Protein AF-0000000075757488 (afdb_homodimer)

Nearest PDB structures (foldseek):
  2af7-assembly1_F  TM=8.879E-01  e=1.570E-06  Methanothermobacter thermautotrophicus
  2af7-assembly1_A  TM=8.803E-01  e=1.442E-05  Methanothermobacter thermautotrophicus
  2qeu-assembly1_B  TM=6.363E-01  e=2.308E-03  Paraburkholderia xenovorans LB400
  4g9q-assembly1_A  TM=8.078E-01  e=1.921E-02  Sinorhizobium meliloti 1021
  1vke-assembly1_A  TM=6.563E-01  e=3.470E-02  Thermotoga maritima MSB8

Radius of gyration: 21.24 Å; Cα contacts (8 Å, |Δi|>4): 355; chains: 2; bounding box: 50×63×47 Å

InterPro domains:
  IPR003779 Alkyl hydroperoxide reductase AhpD/CMD-like [PF02627] (46-126)
  IPR029032 AhpD-like [G3DSA:1.20.1290.10] (13-134)
  IPR029032 AhpD-like [SSF69118] (7-132)
  IPR052512 4-carboxymuconolactone decarboxylase/NDH-1 regulator [PTHR33570] (12-134)

Foldseek 3Di:
DDPVVVVVVVLVVLLVQLLVQCCLQQNDVVSCCVQVVDDPVCNVVVSVCSNPVRSPPQPDPDDAQLRVLLVVLLVCLLVLVLVVNLRSLSSNVSSPDAPVSSLVSLVVSCVVNHDVSSVSSVVSSVVSVVVCVVVVVDDHDDD/DPPVVVVVVVLVVLLVQLLVQCCLQQNDVVSCCVQVPDDPVCVVVVSVCSNPPRSPDQPDPDDAQLRVLLVVLLVCLLVLVLVVNLRSLSSNVSSPDAPVSSLVSLVVSCVVNHDVSSVSSVVSSVVSVVVCVVVVVDDHDDD

Solvent-accessible surface area (backbone atoms only — not comparable to full-atom values): 14822 Å² total; per-residue (Å²): 121,55,76,63,47,55,51,50,50,52,50,48,49,31,34,54,52,2,47,55,46,42,27,63,37,58,32,58,68,54,49,49,51,57,62,68,67,44,42,86,83,50,36,61,56,52,48,49,47,31,25,51,43,32,34,40,57,72,63,43,80,67,56,55,65,45,55,51,31,47,22,47,52,24,24,31,51,52,65,66,39,61,73,58,39,33,50,48,44,54,19,23,46,63,47,63,46,46,72,56,39,52,52,42,48,37,54,54,41,18,72,77,55,32,63,72,48,24,52,50,48,46,51,43,43,50,51,41,52,50,51,31,38,75,70,66,77,42,78,80,78,84,127,123,55,76,64,48,53,51,50,49,51,52,49,51,32,33,53,51,2,47,54,46,42,27,65,35,58,32,57,69,54,49,49,52,57,61,68,66,44,42,86,83,49,37,62,55,53,49,49,48,32,25,50,43,30,34,40,57,71,64,42,79,66,55,56,64,47,56,50,30,48,23,48,53,23,25,30,52,52,65,66,37,60,72,59,40,34,50,48,44,54,19,23,47,64,47,63,47,48,71,58,39,53,52,42,48,38,54,54,40,18,71,77,57,32,62,72,49,24,53,51,47,46,51,42,44,49,52,41,54,52,50,31,38,76,71,67,76,41,79,80,79,85,127

Organism: Penicillium rubens (strain ATCC 28089 / DSM 1075 / NRRL 1951 / Wisconsin 54-1255) (NCBI:txid500485)

Sequence (286 aa):
MSDNSKFEEMHKQLFDEGVKVRRAVLGDEYVNNALQNATPFTMPGQQLITEWAWGTVWQRPGLDRKQRSLLNIGIIIAQKAWLELALHTRGAINNGLTEIEIREAVLQATVYCGTPAGVEAMMVTEKTINEMVEKGEYKRPEVMSDNSKFEEMHKQLFDEGVKVRRAVLGDEYVNNALQNATPFTMPGQQLITEWAWGTVWQRPGLDRKQRSLLNIGIIIAQKAWLELALHTRGAINNGLTEIEIREAVLQATVYCGTPAGVEAMMVTEKTINEMVEKGEYKRPEV

pLDDT: mean 95.03, std 7.53, range [47.28, 98.81]

Secondary structure (DSSP, 8-state):
--HHHHHHHHHHHHHHHHHHHHHHHH-HHHHHHHHHS--TTTHHHHHHHIIIIITTGGG-TTS-HHHHHHHHHHHHHHHT-HHHHHHHHHHHHHTT--HHHHHHHHHHHHHHH-HHHHHHHHHHHHHHHHHHHHTTS------/--HHHHHHHHHHHHHHHHHHHHHHHH-HHHHHHHHHS--TTTHHHHHHHIIIIITTGGG-TTS-HHHHHHHHHHHHHHHT-HHHHHHHHHHHHHTT--HHHHHHHHHHHHHHH-HHHHHHHHHHHHHHHHHHHHTTS------

Structure (mmCIF, N/CA/C/O backbone):
data_AF-0000000075757488-model_v1
#
loop_
_entity.id
_entity.type
_entity.pdbx_description
1 polymer 'Pc12g01700 protein'
#
loop_
_atom_site.group_PDB
_atom_site.id
_atom_site.type_symbol
_atom_site.label_atom_id
_atom_site.label_alt_id
_atom_site.label_comp_id
_atom_site.label_asym_id
_atom_site.label_entity_id
_atom_site.label_seq_id
_atom_site.pdbx_PDB_ins_code
_atom_site.Cartn_x
_atom_site.Cartn_y
_atom_site.Cartn_z
_atom_site.occupancy
_atom_site.B_iso_or_equiv
_atom_site.auth_seq_id
_atom_site.auth_comp_id
_atom_site.auth_asym_id
_atom_site.auth_atom_id
_atom_site.pdbx_PDB_model_num
ATOM 1 N N . MET A 1 1 ? 26.25 -30.75 -18.484 1 47.28 1 MET A N 1
ATOM 2 C CA . MET A 1 1 ? 24.891 -30.328 -18.781 1 47.28 1 MET A CA 1
ATOM 3 C C . MET A 1 1 ? 24.859 -28.969 -19.453 1 47.28 1 MET A C 1
ATOM 5 O O . MET A 1 1 ? 25.516 -28.031 -18.984 1 47.28 1 MET A O 1
ATOM 9 N N . SER A 1 2 ? 24.453 -28.859 -20.562 1 55.25 2 SER A N 1
ATOM 10 C CA . SER A 1 2 ? 24.703 -27.641 -21.312 1 55.25 2 SER A CA 1
ATOM 11 C C . SER A 1 2 ? 24.234 -26.406 -20.531 1 55.25 2 SER A C 1
ATOM 13 O O . SER A 1 2 ? 23.391 -26.531 -19.641 1 55.25 2 SER A O 1
ATOM 15 N N . ASP A 1 3 ? 25.016 -25.359 -20.703 1 62.25 3 ASP A N 1
ATOM 16 C CA . ASP A 1 3 ? 24.75 -24.062 -20.078 1 62.25 3 ASP A CA 1
ATOM 17 C C . ASP A 1 3 ? 23.25 -23.734 -20.156 1 62.25 3 ASP A C 1
ATOM 19 O O . ASP A 1 3 ? 22.688 -23.219 -19.203 1 62.25 3 ASP A O 1
ATOM 23 N N . ASN A 1 4 ? 22.562 -24.297 -21.203 1 74.69 4 ASN A N 1
ATOM 24 C CA . ASN A 1 4 ? 21.141 -24.078 -21.391 1 74.69 4 ASN A CA 1
ATOM 25 C C . ASN A 1 4 ? 20.312 -24.953 -20.469 1 74.69 4 ASN A C 1
ATOM 27 O O . ASN A 1 4 ? 19.25 -24.531 -20 1 74.69 4 ASN A O 1
ATOM 31 N N . SER A 1 5 ? 20.969 -26.078 -20.188 1 79.5 5 SER A N 1
ATOM 32 C CA . SER A 1 5 ? 20.234 -27 -19.312 1 79.5 5 SER A CA 1
ATOM 33 C C . SER A 1 5 ? 20.172 -26.484 -17.891 1 79.5 5 SER A C 1
ATOM 35 O O . SER A 1 5 ? 19.156 -26.625 -17.203 1 79.5 5 SER A O 1
ATOM 37 N N . LYS A 1 6 ? 21.25 -26.156 -17.516 1 84.75 6 LYS A N 1
ATOM 38 C CA . LYS A 1 6 ? 21.312 -25.594 -16.172 1 84.75 6 LYS A CA 1
ATOM 39 C C . LYS A 1 6 ? 20.375 -24.391 -16.047 1 84.75 6 LYS A C 1
ATOM 41 O O . LYS A 1 6 ? 19.688 -24.234 -15.031 1 84.75 6 LYS A O 1
ATOM 46 N N . PHE A 1 7 ? 20.422 -23.594 -17.016 1 83.88 7 PHE A N 1
ATOM 47 C CA . PHE A 1 7 ? 19.562 -22.406 -17.062 1 83.88 7 PHE A CA 1
ATOM 48 C C . PHE A 1 7 ? 18.094 -22.812 -17 1 83.88 7 PHE A C 1
ATOM 50 O O . PHE A 1 7 ? 17.312 -22.203 -16.266 1 83.88 7 PHE A O 1
ATOM 57 N N . GLU A 1 8 ? 17.766 -23.797 -17.719 1 86.94 8 GLU A N 1
ATOM 58 C CA . GLU A 1 8 ? 16.391 -24.281 -17.734 1 86.94 8 GLU A CA 1
ATOM 59 C C . GLU A 1 8 ? 15.984 -24.828 -16.375 1 86.94 8 GLU A C 1
ATOM 61 O O . GLU A 1 8 ? 14.852 -24.641 -15.938 1 86.94 8 GLU A O 1
ATOM 66 N N . GLU A 1 9 ? 16.812 -25.484 -15.789 1 88.44 9 GLU A N 1
ATOM 67 C CA . GLU A 1 9 ? 16.547 -26.062 -14.469 1 88.44 9 GLU A CA 1
ATOM 68 C C . GLU A 1 9 ? 16.328 -24.969 -13.43 1 88.44 9 GLU A C 1
ATOM 70 O O . GLU A 1 9 ? 15.492 -25.109 -12.531 1 88.44 9 GLU A O 1
ATOM 75 N N . MET A 1 10 ? 17.141 -24 -13.5 1 88.75 10 MET A N 1
ATOM 76 C CA . MET A 1 10 ? 17.016 -22.891 -12.562 1 88.75 10 MET A CA 1
ATOM 77 C C . MET A 1 10 ? 15.648 -22.219 -12.719 1 88.75 10 MET A C 1
ATOM 79 O O . MET A 1 10 ? 15 -21.875 -11.727 1 88.75 10 MET A O 1
ATOM 83 N N . HIS A 1 11 ? 15.32 -22.031 -13.93 1 90.56 11 HIS A N 1
ATOM 84 C CA . HIS A 1 11 ? 14.008 -21.438 -14.188 1 90.56 11 HIS A CA 1
ATOM 85 C C . HIS A 1 11 ? 12.891 -22.328 -13.68 1 90.56 11 HIS A C 1
ATOM 87 O O . HIS A 1 11 ? 11.883 -21.844 -13.148 1 90.56 11 HIS A O 1
ATOM 93 N N . LYS A 1 12 ? 13.047 -23.531 -13.883 1 92.19 12 LYS A N 1
ATOM 94 C CA . LYS A 1 12 ? 12.055 -24.484 -13.414 1 92.19 12 LYS A CA 1
ATOM 95 C C . LYS A 1 12 ? 11.93 -24.453 -11.891 1 92.19 12 LYS A C 1
ATOM 97 O O . LYS A 1 12 ? 10.82 -24.516 -11.352 1 92.19 12 LYS A O 1
ATOM 102 N N . GLN A 1 13 ? 13 -24.406 -11.234 1 92.88 13 GLN A N 1
ATOM 103 C CA . GLN A 1 13 ? 12.984 -24.344 -9.773 1 92.88 13 GLN A CA 1
ATOM 104 C C . GLN A 1 13 ? 12.305 -23.078 -9.273 1 92.88 13 GLN A C 1
ATOM 106 O O . GLN A 1 13 ? 11.516 -23.125 -8.328 1 92.88 13 GLN A O 1
ATOM 111 N N . LEU A 1 14 ? 12.703 -22 -9.883 1 93.31 14 LEU A N 1
ATOM 112 C CA . LEU A 1 14 ? 12.07 -20.734 -9.523 1 93.31 14 LEU A CA 1
ATOM 113 C C . LEU A 1 14 ? 10.562 -20.797 -9.758 1 93.31 14 LEU A C 1
ATOM 115 O O . LEU A 1 14 ? 9.781 -20.297 -8.938 1 93.31 14 LEU A O 1
ATOM 119 N N . PHE A 1 15 ? 10.188 -21.359 -10.867 1 95.81 15 PHE A N 1
ATOM 120 C CA . PHE A 1 15 ? 8.773 -21.516 -11.211 1 95.81 15 PHE A CA 1
ATOM 121 C C . PHE A 1 15 ? 8.055 -22.375 -10.188 1 95.81 15 PHE A C 1
ATOM 123 O O . PHE A 1 15 ? 6.98 -22.031 -9.703 1 95.81 15 PHE A O 1
ATOM 130 N N . ASP A 1 16 ? 8.641 -23.484 -9.828 1 96.06 16 ASP A N 1
ATOM 131 C CA . ASP A 1 16 ? 8.023 -24.406 -8.891 1 96.06 16 ASP A CA 1
ATOM 132 C C . ASP A 1 16 ? 7.871 -23.766 -7.508 1 96.06 16 ASP A C 1
ATOM 134 O O . ASP A 1 16 ? 6.836 -23.938 -6.852 1 96.06 16 ASP A O 1
ATOM 138 N N . GLU A 1 17 ? 8.898 -23.109 -7.082 1 95.75 17 GLU A N 1
ATOM 139 C CA . GLU A 1 17 ? 8.812 -22.391 -5.812 1 95.75 17 GLU A CA 1
ATOM 140 C C . GLU A 1 17 ? 7.754 -21.297 -5.867 1 95.75 17 GLU A C 1
ATOM 142 O O . GLU A 1 17 ? 7.031 -21.062 -4.895 1 95.75 17 GLU A O 1
ATOM 147 N N . GLY A 1 18 ? 7.727 -20.672 -6.98 1 97.31 18 GLY A N 1
ATOM 148 C CA . GLY A 1 18 ? 6.738 -19.625 -7.184 1 97.31 18 GLY A CA 1
ATOM 149 C C . GLY A 1 18 ? 5.309 -20.141 -7.129 1 97.31 18 GLY A C 1
ATOM 150 O O . GLY A 1 18 ? 4.434 -19.484 -6.559 1 97.31 18 GLY A O 1
ATOM 151 N N . VAL A 1 19 ? 5.148 -21.266 -7.684 1 96.94 19 VAL A N 1
ATOM 152 C CA . VAL A 1 19 ? 3.812 -21.859 -7.688 1 96.94 19 VAL A CA 1
ATOM 153 C C . VAL A 1 19 ? 3.375 -22.156 -6.254 1 96.94 19 VAL A C 1
ATOM 155 O O . VAL A 1 19 ? 2.213 -21.938 -5.898 1 96.94 19 VAL A O 1
ATOM 158 N N . LYS A 1 20 ? 4.211 -22.656 -5.461 1 97.25 20 LYS A N 1
ATOM 159 C CA . LYS A 1 20 ? 3.896 -22.969 -4.07 1 97.25 20 LYS A CA 1
ATOM 160 C C . LYS A 1 20 ? 3.426 -21.719 -3.328 1 97.25 20 LYS A C 1
ATOM 162 O O . LYS A 1 20 ? 2.41 -21.75 -2.631 1 97.25 20 LYS A O 1
ATOM 167 N N . VAL A 1 21 ? 4.137 -20.625 -3.498 1 97.06 21 VAL A N 1
ATOM 168 C CA . VAL A 1 21 ? 3.803 -19.375 -2.816 1 97.06 21 VAL A CA 1
ATOM 169 C C . VAL A 1 21 ? 2.508 -18.812 -3.389 1 97.06 21 VAL A C 1
ATOM 171 O O . VAL A 1 21 ? 1.646 -18.344 -2.643 1 97.06 21 VAL A O 1
ATOM 174 N N . ARG A 1 22 ? 2.447 -18.828 -4.68 1 97.94 22 ARG A N 1
ATOM 175 C CA . ARG A 1 22 ? 1.252 -18.328 -5.352 1 97.94 22 ARG A CA 1
ATOM 176 C C . ARG A 1 22 ? 0.004 -19.062 -4.867 1 97.94 22 ARG A C 1
ATOM 178 O O . ARG A 1 22 ? -1.023 -18.422 -4.598 1 97.94 22 ARG A O 1
ATOM 185 N N . ARG A 1 23 ? 0.096 -20.359 -4.699 1 97.12 23 ARG A N 1
ATOM 186 C CA . ARG A 1 23 ? -1.005 -21.172 -4.195 1 97.12 23 ARG A CA 1
ATOM 187 C C . ARG A 1 23 ? -1.329 -20.828 -2.748 1 97.12 23 ARG A C 1
ATOM 189 O O . ARG A 1 23 ? -2.5 -20.734 -2.373 1 97.12 23 ARG A O 1
ATOM 196 N N . ALA A 1 24 ? -0.297 -20.656 -1.991 1 97.38 24 ALA A N 1
ATOM 197 C CA . ALA A 1 24 ? -0.5 -20.344 -0.581 1 97.38 24 ALA A CA 1
ATOM 198 C C . ALA A 1 24 ? -1.219 -19 -0.421 1 97.38 24 ALA A C 1
ATOM 200 O O . ALA A 1 24 ? -2.031 -18.828 0.491 1 97.38 24 ALA A O 1
ATOM 201 N N . VAL A 1 25 ? -0.97 -18.078 -1.278 1 96.88 25 VAL A N 1
ATOM 202 C CA . VAL A 1 25 ? -1.507 -16.734 -1.158 1 96.88 25 VAL A CA 1
ATOM 203 C C . VAL A 1 25 ? -2.855 -16.641 -1.869 1 96.88 25 VAL A C 1
ATOM 205 O O . VAL A 1 25 ? -3.834 -16.156 -1.301 1 96.88 25 VAL A O 1
ATOM 208 N N . LEU A 1 26 ? -2.969 -17.172 -3.061 1 96.81 26 LEU A N 1
ATOM 209 C CA . LEU A 1 26 ? -4.137 -16.891 -3.889 1 96.81 26 LEU A CA 1
ATOM 210 C C . LEU A 1 26 ? -5.098 -18.078 -3.898 1 96.81 26 LEU A C 1
ATOM 212 O O . LEU A 1 26 ? -6.234 -17.953 -4.363 1 96.81 26 LEU A O 1
ATOM 216 N N . GLY A 1 27 ? -4.691 -19.281 -3.424 1 95.94 27 GLY A N 1
ATOM 217 C CA . GLY A 1 27 ? -5.539 -20.453 -3.371 1 95.94 27 GLY A CA 1
ATOM 218 C C . GLY A 1 27 ? -5.281 -21.438 -4.504 1 95.94 27 GLY A C 1
ATOM 219 O O . GLY A 1 27 ? -5 -21.016 -5.633 1 95.94 27 GLY A O 1
ATOM 220 N N . ASP A 1 28 ? -5.5 -22.672 -4.207 1 95.94 28 ASP A N 1
ATOM 221 C CA . ASP A 1 28 ? -5.195 -23.75 -5.152 1 95.94 28 ASP A CA 1
ATOM 222 C C . ASP A 1 28 ? -6.109 -23.672 -6.375 1 95.94 28 ASP A C 1
ATOM 224 O O . ASP A 1 28 ? -5.656 -23.844 -7.508 1 95.94 28 ASP A O 1
ATOM 228 N N . GLU A 1 29 ? -7.352 -23.5 -6.105 1 94.69 29 GLU A N 1
ATOM 229 C CA . GLU A 1 29 ? -8.32 -23.516 -7.195 1 94.69 29 GLU A CA 1
ATOM 230 C C . GLU A 1 29 ? -8.008 -22.438 -8.227 1 94.69 29 GLU A C 1
ATOM 232 O O . GLU A 1 29 ? -8 -22.703 -9.43 1 94.69 29 GLU A O 1
ATOM 237 N N . TYR A 1 30 ? -7.75 -21.328 -7.754 1 94.56 30 TYR A N 1
ATOM 238 C CA . TYR A 1 30 ? -7.434 -20.234 -8.664 1 94.56 30 TYR A CA 1
ATOM 239 C C . TYR A 1 30 ? -6.18 -20.547 -9.477 1 94.56 30 TYR A C 1
ATOM 241 O O . TYR A 1 30 ? -6.164 -20.359 -10.695 1 94.56 30 TYR A O 1
ATOM 249 N N . VAL A 1 31 ? -5.09 -20.953 -8.812 1 96.5 31 VAL A N 1
ATOM 250 C CA . VAL A 1 31 ? -3.809 -21.188 -9.477 1 96.5 31 VAL A CA 1
ATOM 251 C C . VAL A 1 31 ? -3.938 -22.344 -10.469 1 96.5 31 VAL A C 1
ATOM 253 O O . VAL A 1 31 ? -3.395 -22.281 -11.57 1 96.5 31 VAL A O 1
ATOM 256 N N . ASN A 1 32 ? -4.668 -23.375 -10.117 1 95.56 32 ASN A N 1
ATOM 257 C CA . ASN A 1 32 ? -4.922 -24.469 -11.039 1 95.56 32 ASN A CA 1
ATOM 258 C C . ASN A 1 32 ? -5.598 -23.984 -12.32 1 95.56 32 ASN A C 1
ATOM 260 O O . ASN A 1 32 ? -5.168 -24.328 -13.422 1 95.56 32 ASN A O 1
ATOM 264 N N . ASN A 1 33 ? -6.633 -23.234 -12.148 1 94.56 33 ASN A N 1
ATOM 265 C CA . ASN A 1 33 ? -7.359 -22.719 -13.297 1 94.56 33 ASN A CA 1
ATOM 266 C C . ASN A 1 33 ? -6.469 -21.828 -14.172 1 94.56 33 ASN A C 1
ATOM 268 O O . ASN A 1 33 ? -6.496 -21.938 -15.398 1 94.56 33 ASN A O 1
ATOM 272 N N . ALA A 1 34 ? -5.703 -20.969 -13.555 1 93.44 34 ALA A N 1
ATOM 273 C CA . ALA A 1 34 ? -4.82 -20.062 -14.281 1 93.44 34 ALA A CA 1
ATOM 274 C C . ALA A 1 34 ? -3.795 -20.844 -15.102 1 93.44 34 ALA A C 1
ATOM 276 O O . ALA A 1 34 ? -3.547 -20.516 -16.266 1 93.44 34 ALA A O 1
ATOM 277 N N . LEU A 1 35 ? -3.229 -21.922 -14.516 1 94.5 35 LEU A N 1
ATOM 278 C CA . LEU A 1 35 ? -2.152 -22.656 -15.172 1 94.5 35 LEU A CA 1
ATOM 279 C C . LEU A 1 35 ? -2.711 -23.672 -16.156 1 94.5 35 LEU A C 1
ATOM 281 O O . LEU A 1 35 ? -2.133 -23.891 -17.234 1 94.5 35 LEU A O 1
ATOM 285 N N . GLN A 1 36 ? -3.822 -24.203 -15.891 1 94 36 GLN A N 1
ATOM 286 C CA . GLN A 1 36 ? -4.426 -25.203 -16.766 1 94 36 GLN A CA 1
ATOM 287 C C . GLN A 1 36 ? -5.027 -24.547 -18.016 1 94 36 GLN A C 1
ATOM 289 O O . GLN A 1 36 ? -5.055 -25.156 -19.078 1 94 36 GLN A O 1
ATOM 294 N N . ASN A 1 37 ? -5.488 -23.391 -17.844 1 93.88 37 ASN A N 1
ATOM 295 C CA . ASN A 1 37 ? -6.137 -22.688 -18.953 1 93.88 37 ASN A CA 1
ATOM 296 C C . ASN A 1 37 ? -5.133 -21.906 -19.797 1 93.88 37 ASN A C 1
ATOM 298 O O . ASN A 1 37 ? -5.492 -21.328 -20.828 1 93.88 37 ASN A O 1
ATOM 302 N N . ALA A 1 38 ? -3.914 -21.938 -19.312 1 93.12 38 ALA A N 1
ATOM 303 C CA . ALA A 1 38 ? -2.896 -21.219 -20.078 1 93.12 38 ALA A CA 1
ATOM 304 C C . ALA A 1 38 ? -2.689 -21.859 -21.453 1 93.12 38 ALA A C 1
ATOM 306 O O . ALA A 1 38 ? -2.678 -23.094 -21.578 1 93.12 38 ALA A O 1
ATOM 307 N N . THR A 1 39 ? -2.564 -21 -22.516 1 95.5 39 THR A N 1
ATOM 308 C CA . THR A 1 39 ? -2.273 -21.422 -23.891 1 95.5 39 THR A CA 1
ATOM 309 C C . THR A 1 39 ? -0.796 -21.203 -24.219 1 95.5 39 THR A C 1
ATOM 311 O O . THR A 1 39 ? -0.074 -20.562 -23.453 1 95.5 39 THR A O 1
ATOM 314 N N . PRO A 1 40 ? -0.401 -21.734 -25.328 1 93.12 40 PRO A N 1
ATOM 315 C CA . PRO A 1 40 ? 0.98 -21.438 -25.719 1 93.12 40 PRO A CA 1
ATOM 316 C C . PRO A 1 40 ? 1.268 -19.938 -25.812 1 93.12 40 PRO A C 1
ATOM 318 O O . PRO A 1 40 ? 2.393 -19.5 -25.547 1 93.12 40 PRO A O 1
ATOM 321 N N . PHE A 1 41 ? 0.266 -19.25 -26.188 1 95.94 41 PHE A N 1
ATOM 322 C CA . PHE A 1 41 ? 0.413 -17.797 -26.297 1 95.94 41 PHE A CA 1
ATOM 323 C C . PHE A 1 41 ? 0.55 -17.172 -24.922 1 95.94 41 PHE A C 1
ATOM 325 O O . PHE A 1 41 ? 1.351 -16.25 -24.719 1 95.94 41 PHE A O 1
ATOM 332 N N . THR A 1 42 ? -0.215 -17.594 -23.875 1 95.25 42 THR A N 1
ATOM 333 C CA . THR A 1 42 ? -0.275 -16.922 -22.594 1 95.25 42 THR A CA 1
ATOM 334 C C . THR A 1 42 ? 0.718 -17.547 -21.609 1 95.25 42 THR A C 1
ATOM 336 O O . THR A 1 42 ? 1.068 -16.922 -20.594 1 95.25 42 THR A O 1
ATOM 339 N N . MET A 1 43 ? 1.217 -18.688 -21.812 1 94 43 MET A N 1
ATOM 340 C CA . MET A 1 43 ? 2.029 -19.438 -20.875 1 94 43 MET A CA 1
ATOM 341 C C . MET A 1 43 ? 3.326 -18.703 -20.562 1 94 43 MET A C 1
ATOM 343 O O . MET A 1 43 ? 3.764 -18.672 -19.406 1 94 43 MET A O 1
ATOM 347 N N . PRO A 1 44 ? 4 -18.062 -21.516 1 93.69 44 PRO A N 1
ATOM 348 C CA . PRO A 1 44 ? 5.211 -17.328 -21.156 1 93.69 44 PRO A CA 1
ATOM 349 C C . PRO A 1 44 ? 4.949 -16.234 -20.109 1 93.69 44 PRO A C 1
ATOM 351 O O . PRO A 1 44 ? 5.801 -15.961 -19.266 1 93.69 44 PRO A O 1
ATOM 354 N N . GLY A 1 45 ? 3.842 -15.602 -20.25 1 94.81 45 GLY A N 1
ATOM 355 C CA . GLY A 1 45 ? 3.467 -14.617 -19.234 1 94.81 45 GLY A CA 1
ATOM 356 C C . GLY A 1 45 ? 3.262 -15.227 -17.859 1 94.81 45 GLY A C 1
ATOM 357 O O . GLY A 1 45 ? 3.734 -14.68 -16.859 1 94.81 45 GLY A O 1
ATOM 358 N N . GLN A 1 46 ? 2.568 -16.281 -17.844 1 95.38 46 GLN A N 1
ATOM 359 C CA . GLN A 1 46 ? 2.395 -16.984 -16.578 1 95.38 46 GLN A CA 1
ATOM 360 C C . GLN A 1 46 ? 3.742 -17.359 -15.969 1 95.38 46 GLN A C 1
ATOM 362 O O . GLN A 1 46 ? 3.949 -17.172 -14.766 1 95.38 46 GLN A O 1
ATOM 367 N N . GLN A 1 47 ? 4.617 -17.812 -16.75 1 94.19 47 GLN A N 1
ATOM 368 C CA . GLN A 1 47 ? 5.945 -18.188 -16.281 1 94.19 47 GLN A CA 1
ATOM 369 C C . GLN A 1 47 ? 6.707 -17 -15.727 1 94.19 47 GLN A C 1
ATOM 371 O O . GLN A 1 47 ? 7.301 -17.078 -14.648 1 94.19 47 GLN A O 1
ATOM 376 N N . LEU A 1 48 ? 6.676 -15.992 -16.453 1 93.44 48 LEU A N 1
ATOM 377 C CA . LEU A 1 48 ? 7.387 -14.781 -16.047 1 93.44 48 LEU A CA 1
ATOM 378 C C . LEU A 1 48 ? 6.879 -14.281 -14.711 1 93.44 48 LEU A C 1
ATOM 380 O O . LEU A 1 48 ? 7.668 -14.047 -13.789 1 93.44 48 LEU A O 1
ATOM 384 N N . ILE A 1 49 ? 5.598 -14.125 -14.602 1 95.38 49 ILE A N 1
ATOM 385 C CA . ILE A 1 49 ? 4.98 -13.57 -13.406 1 95.38 49 ILE A CA 1
ATOM 386 C C . ILE A 1 49 ? 5.234 -14.508 -12.219 1 95.38 49 ILE A C 1
ATOM 388 O O . ILE A 1 49 ? 5.582 -14.047 -11.125 1 95.38 49 ILE A O 1
ATOM 392 N N . THR A 1 50 ? 5.027 -15.766 -12.43 1 96.31 50 THR A N 1
ATOM 393 C CA . THR A 1 50 ? 5.191 -16.734 -11.344 1 96.31 50 THR A CA 1
ATOM 394 C C . THR A 1 50 ? 6.637 -16.75 -10.852 1 96.31 50 THR A C 1
ATOM 396 O O . THR A 1 50 ? 6.883 -16.766 -9.648 1 96.31 50 THR A O 1
ATOM 399 N N . GLU A 1 51 ? 7.547 -16.719 -11.75 1 95.62 51 GLU A N 1
ATOM 400 C CA . GLU A 1 51 ? 8.953 -16.75 -11.359 1 95.62 51 GLU A CA 1
ATOM 401 C C . GLU A 1 51 ? 9.359 -15.438 -10.688 1 95.62 51 GLU A C 1
ATOM 403 O O . GLU A 1 51 ? 9.977 -15.453 -9.617 1 95.62 51 GLU A O 1
ATOM 408 N N . TRP A 1 52 ? 9.031 -14.398 -11.297 1 94.75 52 TRP A N 1
ATOM 409 C CA . TRP A 1 52 ? 9.539 -13.102 -10.867 1 94.75 52 TRP A CA 1
ATOM 410 C C . TRP A 1 52 ? 8.789 -12.602 -9.633 1 94.75 52 TRP A C 1
ATOM 412 O O . TRP A 1 52 ? 9.406 -12.242 -8.625 1 94.75 52 TRP A O 1
ATOM 422 N N . ALA A 1 53 ? 7.488 -12.586 -9.703 1 96.75 53 ALA A N 1
ATOM 423 C CA . ALA A 1 53 ? 6.688 -12.07 -8.594 1 96.75 53 ALA A CA 1
ATOM 424 C C . ALA A 1 53 ? 6.637 -13.062 -7.438 1 96.75 53 ALA A C 1
ATOM 426 O O . ALA A 1 53 ? 7.121 -12.773 -6.344 1 96.75 53 ALA A O 1
ATOM 427 N N . TRP A 1 54 ? 6.219 -14.258 -7.746 1 97.44 54 TRP A N 1
ATOM 428 C CA . TRP A 1 54 ? 5.906 -15.219 -6.695 1 97.44 54 TRP A CA 1
ATOM 429 C C . TRP A 1 54 ? 7.148 -16.016 -6.293 1 97.44 54 TRP A C 1
ATOM 431 O O . TRP A 1 54 ? 7.316 -16.359 -5.121 1 97.44 54 TRP A O 1
ATOM 441 N N . GLY A 1 55 ? 7.996 -16.344 -7.199 1 96.06 55 GLY A N 1
ATOM 442 C CA . GLY A 1 55 ? 9.188 -17.125 -6.934 1 96.06 55 GLY A CA 1
ATOM 443 C C . GLY A 1 55 ? 10.336 -16.312 -6.387 1 96.06 55 GLY A C 1
ATOM 444 O O . GLY A 1 55 ? 11.289 -16.859 -5.824 1 96.06 55 GLY A O 1
ATOM 445 N N . THR A 1 56 ? 10.305 -14.984 -6.543 1 96.12 56 THR A N 1
ATOM 446 C CA . THR A 1 56 ? 11.414 -14.133 -6.133 1 96.12 56 THR A CA 1
ATOM 447 C C . THR A 1 56 ? 10.953 -13.078 -5.133 1 96.12 56 THR A C 1
ATOM 449 O O . THR A 1 56 ? 11.203 -13.195 -3.934 1 96.12 56 THR A O 1
ATOM 452 N N . VAL A 1 57 ? 10.188 -12.164 -5.492 1 97.38 57 VAL A N 1
ATOM 453 C CA . VAL A 1 57 ? 9.906 -10.984 -4.684 1 97.38 57 VAL A CA 1
ATOM 454 C C . VAL A 1 57 ? 9.078 -11.375 -3.467 1 97.38 57 VAL A C 1
ATOM 456 O O . VAL A 1 57 ? 9.383 -10.977 -2.34 1 97.38 57 VAL A O 1
ATOM 459 N N . TRP A 1 58 ? 8.039 -12.141 -3.645 1 97.5 58 TRP A N 1
ATOM 460 C CA . TRP A 1 58 ? 7.156 -12.539 -2.553 1 97.5 58 TRP A CA 1
ATOM 461 C C . TRP A 1 58 ? 7.898 -13.406 -1.54 1 97.5 58 TRP A C 1
ATOM 463 O O . TRP A 1 58 ? 7.402 -13.641 -0.435 1 97.5 58 TRP A O 1
ATOM 473 N N . GLN A 1 59 ? 9.055 -13.867 -1.853 1 96.06 59 GLN A N 1
ATOM 474 C CA . GLN A 1 59 ? 9.789 -14.758 -0.968 1 96.06 59 GLN A CA 1
ATOM 475 C C . GLN A 1 59 ? 10.961 -14.031 -0.302 1 96.06 59 GLN A C 1
ATOM 477 O O . GLN A 1 59 ? 11.672 -14.617 0.515 1 96.06 59 GLN A O 1
ATOM 482 N N . ARG A 1 60 ? 11.227 -12.859 -0.683 1 96.06 60 ARG A N 1
ATOM 483 C CA . ARG A 1 60 ? 12.32 -12.102 -0.08 1 96.06 60 ARG A CA 1
ATOM 484 C C . ARG A 1 60 ? 12.039 -11.812 1.39 1 96.06 60 ARG A C 1
ATOM 486 O O . ARG A 1 60 ? 10.883 -11.594 1.774 1 96.06 60 ARG A O 1
ATOM 493 N N . PRO A 1 61 ? 13.133 -11.703 2.117 1 96.56 61 PRO A N 1
ATOM 494 C CA . PRO A 1 61 ? 12.938 -11.297 3.51 1 96.56 61 PRO A CA 1
ATOM 495 C C . PRO A 1 61 ? 12.672 -9.797 3.65 1 96.56 61 PRO A C 1
ATOM 497 O O . PRO A 1 61 ? 12.75 -9.055 2.67 1 96.56 61 PRO A O 1
ATOM 500 N N . GLY A 1 62 ? 12.305 -9.32 4.883 1 96.06 62 GLY A N 1
ATOM 501 C CA . GLY A 1 62 ? 12.148 -7.898 5.152 1 96.06 62 GLY A CA 1
ATOM 502 C C . GLY A 1 62 ? 10.695 -7.488 5.352 1 96.06 62 GLY A C 1
ATOM 503 O O . GLY A 1 62 ? 10.414 -6.539 6.086 1 96.06 62 GLY A O 1
ATOM 504 N N . LEU A 1 63 ? 9.805 -8.062 4.555 1 97.69 63 LEU A N 1
ATOM 505 C CA . LEU A 1 63 ? 8.367 -7.906 4.762 1 97.69 63 LEU A CA 1
ATOM 506 C C . LEU A 1 63 ? 7.688 -9.266 4.93 1 97.69 63 LEU A C 1
ATOM 508 O O . LEU A 1 63 ? 8.023 -10.219 4.223 1 97.69 63 LEU A O 1
ATOM 512 N N . ASP A 1 64 ? 6.742 -9.336 5.848 1 97.88 64 ASP A N 1
ATOM 513 C CA . ASP A 1 64 ? 5.945 -10.555 5.926 1 97.88 64 ASP A CA 1
ATOM 514 C C . ASP A 1 64 ? 4.785 -10.516 4.938 1 97.88 64 ASP A C 1
ATOM 516 O O . ASP A 1 64 ? 4.59 -9.523 4.234 1 97.88 64 ASP A O 1
ATOM 520 N N . ARG A 1 65 ? 4.016 -11.609 4.828 1 97.62 65 ARG A N 1
ATOM 521 C CA . ARG A 1 65 ? 2.965 -11.734 3.822 1 97.62 65 ARG A CA 1
ATOM 522 C C . ARG A 1 65 ? 1.828 -10.75 4.09 1 97.62 65 ARG A C 1
ATOM 524 O O . ARG A 1 65 ? 1.201 -10.25 3.156 1 97.62 65 ARG A O 1
ATOM 531 N N . LYS A 1 66 ? 1.518 -10.5 5.363 1 97.69 66 LYS A N 1
ATOM 532 C CA . LYS A 1 66 ? 0.47 -9.531 5.691 1 97.69 66 LYS A CA 1
ATOM 533 C C . LYS A 1 66 ? 0.845 -8.133 5.223 1 97.69 66 LYS A C 1
ATOM 535 O O . LYS A 1 66 ? 0.008 -7.41 4.676 1 97.69 66 LYS A O 1
ATOM 540 N N . GLN A 1 67 ? 2.08 -7.77 5.445 1 98.19 67 GLN A N 1
ATOM 541 C CA . GLN A 1 67 ? 2.588 -6.477 5.008 1 98.19 67 GLN A CA 1
ATOM 542 C C . GLN A 1 67 ? 2.533 -6.348 3.49 1 98.19 67 GLN A C 1
ATOM 544 O O . GLN A 1 67 ? 2.115 -5.312 2.963 1 98.19 67 GLN A O 1
ATOM 549 N N . ARG A 1 68 ? 2.955 -7.395 2.822 1 98.62 68 ARG A N 1
ATOM 550 C CA . ARG A 1 68 ? 2.928 -7.383 1.363 1 98.62 68 ARG A CA 1
ATOM 551 C C . ARG A 1 68 ? 1.499 -7.277 0.843 1 98.62 68 ARG A C 1
ATOM 553 O O . ARG A 1 68 ? 1.242 -6.582 -0.144 1 98.62 68 ARG A O 1
ATOM 560 N N . SER A 1 69 ? 0.592 -7.945 1.467 1 98.56 69 SER A N 1
ATOM 561 C CA . SER A 1 69 ? -0.809 -7.867 1.064 1 98.56 69 SER A CA 1
ATOM 562 C C . SER A 1 69 ? -1.354 -6.453 1.24 1 98.56 69 SER A C 1
ATOM 564 O O . SER A 1 69 ? -2.068 -5.945 0.373 1 98.56 69 SER A O 1
ATOM 566 N N . LEU A 1 70 ? -1.049 -5.855 2.385 1 97.81 70 LEU A N 1
ATOM 567 C CA . LEU A 1 70 ? -1.496 -4.488 2.629 1 97.81 70 LEU A CA 1
ATOM 568 C C . LEU A 1 70 ? -0.962 -3.545 1.557 1 97.81 70 LEU A C 1
ATOM 570 O O . LEU A 1 70 ? -1.707 -2.719 1.024 1 97.81 70 LEU A O 1
ATOM 574 N N . LEU A 1 71 ? 0.308 -3.66 1.298 1 97.88 71 LEU A N 1
ATOM 575 C CA . LEU A 1 71 ? 0.97 -2.898 0.244 1 97.88 71 LEU A CA 1
ATOM 576 C C . LEU A 1 71 ? 0.256 -3.082 -1.091 1 97.88 71 LEU A C 1
ATOM 578 O O . LEU A 1 71 ? -0.046 -2.104 -1.778 1 97.88 71 LEU A O 1
ATOM 582 N N . ASN A 1 72 ? -0.085 -4.328 -1.492 1 98.62 72 ASN A N 1
ATOM 583 C CA . ASN A 1 72 ? -0.723 -4.645 -2.766 1 98.62 72 ASN A CA 1
ATOM 584 C C . ASN A 1 72 ? -2.133 -4.066 -2.844 1 98.62 72 ASN A C 1
ATOM 586 O O . ASN A 1 72 ? -2.561 -3.604 -3.902 1 98.62 72 ASN A O 1
ATOM 590 N N . ILE A 1 73 ? -2.83 -4.102 -1.715 1 98.62 73 ILE A N 1
ATOM 591 C CA . ILE A 1 73 ? -4.172 -3.527 -1.71 1 98.62 73 ILE A CA 1
ATOM 592 C C . ILE A 1 73 ? -4.102 -2.049 -2.084 1 98.62 73 ILE A C 1
ATOM 594 O O . ILE A 1 73 ? -4.863 -1.58 -2.934 1 98.62 73 ILE A O 1
ATOM 598 N N . GLY A 1 74 ? -3.193 -1.346 -1.489 1 98.62 74 GLY A N 1
ATOM 599 C CA . GLY A 1 74 ? -3.027 0.061 -1.817 1 98.62 74 GLY A CA 1
ATOM 600 C C . GLY A 1 74 ? -2.637 0.294 -3.266 1 98.62 74 GLY A C 1
ATOM 601 O O . GLY A 1 74 ? -3.227 1.135 -3.945 1 98.62 74 GLY A O 1
ATOM 602 N N . ILE A 1 75 ? -1.64 -0.433 -3.77 1 98.75 75 ILE A N 1
ATOM 603 C CA . ILE A 1 75 ? -1.128 -0.296 -5.129 1 98.75 75 ILE A CA 1
ATOM 604 C C . ILE A 1 75 ? -2.258 -0.527 -6.129 1 98.75 75 ILE A C 1
ATOM 606 O O . ILE A 1 75 ? -2.447 0.268 -7.055 1 98.75 75 ILE A O 1
ATOM 610 N N . ILE A 1 76 ? -3.004 -1.57 -5.934 1 98.81 76 ILE A N 1
ATOM 611 C CA . ILE A 1 76 ? -3.99 -2.027 -6.906 1 98.81 76 ILE A CA 1
ATOM 612 C C . ILE A 1 76 ? -5.172 -1.062 -6.934 1 98.81 76 ILE A C 1
ATOM 614 O O . ILE A 1 76 ? -5.742 -0.794 -7.992 1 98.81 76 ILE A O 1
ATOM 618 N N . ILE A 1 77 ? -5.547 -0.52 -5.754 1 98.81 77 ILE A N 1
ATOM 619 C CA . ILE A 1 77 ? -6.598 0.49 -5.719 1 98.81 77 ILE A CA 1
ATOM 620 C C . ILE A 1 77 ? -6.152 1.725 -6.5 1 98.81 77 ILE A C 1
ATOM 622 O O . ILE A 1 77 ? -6.926 2.281 -7.281 1 98.81 77 ILE A O 1
ATOM 626 N N . ALA A 1 78 ? -4.957 2.131 -6.273 1 98.75 78 ALA A N 1
ATOM 627 C CA . ALA A 1 78 ? -4.434 3.295 -6.984 1 98.75 78 ALA A CA 1
ATOM 628 C C . ALA A 1 78 ? -4.453 3.07 -8.492 1 98.75 78 ALA A C 1
ATOM 630 O O . ALA A 1 78 ? -4.645 4.012 -9.266 1 98.75 78 ALA A O 1
ATOM 631 N N . GLN A 1 79 ? -4.316 1.851 -8.922 1 98.31 79 GLN A N 1
ATOM 632 C CA . GLN A 1 79 ? -4.297 1.5 -10.344 1 98.31 79 GLN A CA 1
ATOM 633 C C . GLN A 1 79 ? -5.707 1.247 -10.867 1 98.31 79 GLN A C 1
ATOM 635 O O . GLN A 1 79 ? -5.902 1.055 -12.07 1 98.31 79 GLN A O 1
ATOM 640 N N . LYS A 1 80 ? -6.688 1.176 -9.977 1 98.31 80 LYS A N 1
ATOM 641 C CA . LYS A 1 80 ? -8.086 0.868 -10.266 1 98.31 80 LYS A CA 1
ATOM 642 C C . LYS A 1 80 ? -8.211 -0.461 -11.008 1 98.31 80 LYS A C 1
ATOM 644 O O . LYS A 1 80 ? -8.984 -0.575 -11.961 1 98.31 80 LYS A O 1
ATOM 649 N N . ALA A 1 81 ? -7.367 -1.36 -10.68 1 98.19 81 ALA A N 1
ATOM 650 C CA . ALA A 1 81 ? -7.391 -2.715 -11.227 1 98.19 81 ALA A CA 1
ATOM 651 C C . ALA A 1 81 ? -8.312 -3.617 -10.414 1 98.19 81 ALA A C 1
ATOM 653 O O . ALA A 1 81 ? -7.852 -4.43 -9.609 1 98.19 81 ALA A O 1
ATOM 654 N N . TRP A 1 82 ? -9.602 -3.672 -10.688 1 98.31 82 TRP A N 1
ATOM 655 C CA . TRP A 1 82 ? -10.625 -4.184 -9.781 1 98.31 82 TRP A CA 1
ATOM 656 C C . TRP A 1 82 ? -10.656 -5.707 -9.797 1 98.31 82 TRP A C 1
ATOM 658 O O . TRP A 1 82 ? -10.906 -6.34 -8.766 1 98.31 82 TRP A O 1
ATOM 668 N N . LEU A 1 83 ? -10.375 -6.316 -10.953 1 97.38 83 LEU A N 1
ATOM 669 C CA . LEU A 1 83 ? -10.242 -7.77 -10.984 1 97.38 83 LEU A CA 1
ATOM 670 C C . LEU A 1 83 ? -9.086 -8.227 -10.094 1 97.38 83 LEU A C 1
ATOM 672 O O . LEU A 1 83 ? -9.219 -9.203 -9.359 1 97.38 83 LEU A O 1
ATOM 676 N N . GLU A 1 84 ? -7.98 -7.512 -10.211 1 98.38 84 GLU A N 1
ATOM 677 C CA . GLU A 1 84 ? -6.824 -7.801 -9.375 1 98.38 84 GLU A CA 1
ATOM 678 C C . GLU A 1 84 ? -7.125 -7.527 -7.902 1 98.38 84 GLU A C 1
ATOM 680 O O . GLU A 1 84 ? -6.637 -8.234 -7.023 1 98.38 84 GLU A O 1
ATOM 685 N N . LEU A 1 85 ? -7.906 -6.457 -7.633 1 98.75 85 LEU A N 1
ATOM 686 C CA . LEU A 1 85 ? -8.234 -6.16 -6.246 1 98.75 85 LEU A CA 1
ATOM 687 C C . LEU A 1 85 ? -9.031 -7.301 -5.617 1 98.75 85 LEU A C 1
ATOM 689 O O . LEU A 1 85 ? -8.797 -7.66 -4.461 1 98.75 85 LEU A O 1
ATOM 693 N N . ALA A 1 86 ? -9.953 -7.852 -6.371 1 98.62 86 ALA A N 1
ATOM 694 C CA . ALA A 1 86 ? -10.688 -9.008 -5.859 1 98.62 86 ALA A CA 1
ATOM 695 C C . ALA A 1 86 ? -9.742 -10.156 -5.531 1 98.62 86 ALA A C 1
ATOM 697 O O . ALA A 1 86 ? -9.828 -10.75 -4.453 1 98.62 86 ALA A O 1
ATOM 698 N N . LEU A 1 87 ? -8.883 -10.445 -6.391 1 98.44 87 LEU A N 1
ATOM 699 C CA . LEU A 1 87 ? -7.922 -11.531 -6.23 1 98.44 87 LEU A CA 1
ATOM 700 C C . LEU A 1 87 ? -7.047 -11.305 -5 1 98.44 87 LEU A C 1
ATOM 702 O O . LEU A 1 87 ? -6.875 -12.211 -4.184 1 98.44 87 LEU A O 1
ATOM 706 N N . HIS A 1 88 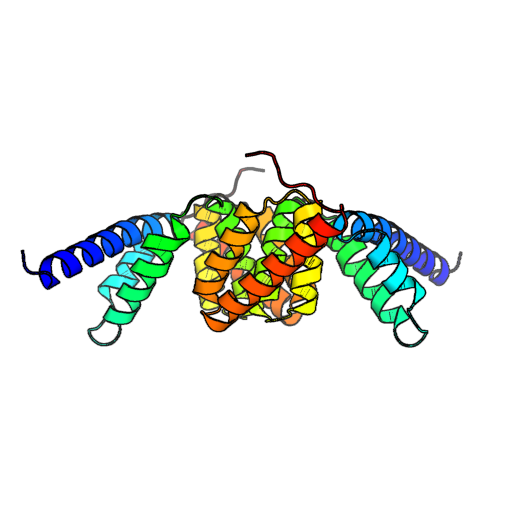? -6.512 -10.141 -4.828 1 98.69 88 HIS A N 1
ATOM 707 C CA . HIS A 1 88 ? -5.566 -9.875 -3.748 1 98.69 88 HIS A CA 1
ATOM 708 C C . HIS A 1 88 ? -6.293 -9.594 -2.438 1 98.69 88 HIS A C 1
ATOM 710 O O . HIS A 1 88 ? -5.68 -9.594 -1.369 1 98.69 88 HIS A O 1
ATOM 716 N N . THR A 1 89 ? -7.602 -9.289 -2.479 1 98.75 89 THR A N 1
ATOM 717 C CA . THR A 1 89 ? -8.398 -9.336 -1.258 1 98.75 89 THR A CA 1
ATOM 718 C C . THR A 1 89 ? -8.445 -10.75 -0.693 1 98.75 89 THR A C 1
ATOM 720 O O . THR A 1 89 ? -8.234 -10.961 0.504 1 98.75 89 THR A O 1
ATOM 723 N N . ARG A 1 90 ? -8.711 -11.742 -1.548 1 98.38 90 ARG A N 1
ATOM 724 C CA . ARG A 1 90 ? -8.648 -13.141 -1.122 1 98.38 90 ARG A CA 1
ATOM 725 C C . ARG A 1 90 ? -7.281 -13.484 -0.545 1 98.38 90 ARG A C 1
ATOM 727 O O . ARG A 1 90 ? -7.188 -14.117 0.508 1 98.38 90 ARG A O 1
ATOM 734 N N . GLY A 1 91 ? -6.262 -13.102 -1.311 1 98.38 91 GLY A N 1
ATOM 735 C CA . GLY A 1 91 ? -4.906 -13.336 -0.837 1 98.38 91 GLY A CA 1
ATOM 736 C C . GLY A 1 91 ? -4.633 -12.719 0.521 1 98.38 91 GLY A C 1
ATOM 737 O O . GLY A 1 91 ? -3.957 -13.32 1.357 1 98.38 91 GLY A O 1
ATOM 738 N N . ALA A 1 92 ? -5.148 -11.492 0.727 1 98.69 92 ALA A N 1
ATOM 739 C CA . ALA A 1 92 ? -4.949 -10.789 1.991 1 98.69 92 ALA A CA 1
ATOM 740 C C . ALA A 1 92 ? -5.594 -11.547 3.148 1 98.69 92 ALA A C 1
ATOM 742 O O . ALA A 1 92 ? -4.996 -11.68 4.219 1 98.69 92 ALA A O 1
ATOM 743 N N . ILE A 1 93 ? -6.777 -12 2.969 1 98.5 93 ILE A N 1
ATOM 744 C CA . ILE A 1 93 ? -7.465 -12.797 3.98 1 98.5 93 ILE A CA 1
ATOM 745 C C . ILE A 1 93 ? -6.672 -14.07 4.258 1 98.5 93 ILE A C 1
ATOM 747 O O . ILE A 1 93 ? -6.438 -14.422 5.418 1 98.5 93 ILE A O 1
ATOM 751 N N . ASN A 1 94 ? -6.199 -14.758 3.246 1 97.94 94 ASN A N 1
ATOM 752 C CA . ASN A 1 94 ? -5.414 -15.977 3.395 1 97.94 94 ASN A CA 1
ATOM 753 C C . ASN A 1 94 ? -4.129 -15.727 4.176 1 97.94 94 ASN A C 1
ATOM 755 O O . ASN A 1 94 ? -3.658 -16.594 4.906 1 97.94 94 ASN A O 1
ATOM 759 N N . ASN A 1 95 ? -3.607 -14.539 3.982 1 98.19 95 ASN A N 1
ATOM 760 C CA . ASN A 1 95 ? -2.361 -14.18 4.648 1 98.19 95 ASN A CA 1
ATOM 761 C C . ASN A 1 95 ? -2.607 -13.688 6.07 1 98.19 95 ASN A C 1
ATOM 763 O O . ASN A 1 95 ? -1.661 -13.383 6.801 1 98.19 95 ASN A O 1
ATOM 767 N N . GLY A 1 96 ? -3.871 -13.508 6.473 1 97.44 96 GLY A N 1
ATOM 768 C CA . GLY A 1 96 ? -4.156 -13.258 7.875 1 97.44 96 GLY A CA 1
ATOM 769 C C . GLY A 1 96 ? -4.684 -11.859 8.133 1 97.44 96 GLY A C 1
ATOM 770 O O . GLY A 1 96 ? -4.941 -11.492 9.281 1 97.44 96 GLY A O 1
ATOM 771 N N . LEU A 1 97 ? -4.777 -11.023 7.133 1 97.94 97 LEU A N 1
ATOM 772 C CA . LEU A 1 97 ? -5.418 -9.734 7.375 1 97.94 97 LEU A CA 1
ATOM 773 C C . LEU A 1 97 ? -6.887 -9.922 7.754 1 97.94 97 LEU A C 1
ATOM 775 O O . LEU A 1 97 ? -7.574 -10.766 7.184 1 97.94 97 LEU A O 1
ATOM 779 N N . THR A 1 98 ? -7.32 -9.055 8.672 1 97.62 98 THR A N 1
ATOM 780 C CA . THR A 1 98 ? -8.727 -9.086 9.07 1 97.62 98 THR A CA 1
ATOM 781 C C . THR A 1 98 ? -9.57 -8.203 8.156 1 97.62 98 THR A C 1
ATOM 783 O O . THR A 1 98 ? -9.031 -7.383 7.41 1 97.62 98 THR A O 1
ATOM 786 N N . GLU A 1 99 ? -10.898 -8.367 8.258 1 97.81 99 GLU A N 1
ATOM 787 C CA . GLU A 1 99 ? -11.812 -7.512 7.504 1 97.81 99 GLU A CA 1
ATOM 788 C C . GLU A 1 99 ? -11.633 -6.047 7.887 1 97.81 99 GLU A C 1
ATOM 790 O O . GLU A 1 99 ? -11.742 -5.16 7.039 1 97.81 99 GLU A O 1
ATOM 795 N N . ILE A 1 100 ? -11.406 -5.844 9.172 1 97.75 100 ILE A N 1
ATOM 796 C CA . ILE A 1 100 ? -11.234 -4.48 9.664 1 97.75 100 ILE A CA 1
ATOM 797 C C . ILE A 1 100 ? -9.977 -3.867 9.055 1 97.75 100 ILE A C 1
ATOM 799 O O . ILE A 1 100 ? -9.992 -2.723 8.594 1 97.75 100 ILE A O 1
ATOM 803 N N . GLU A 1 101 ? -8.898 -4.602 9.031 1 98.25 101 GLU A N 1
ATOM 804 C CA . GLU A 1 101 ? -7.672 -4.094 8.43 1 98.25 101 GLU A CA 1
ATOM 805 C C . GLU A 1 101 ? -7.875 -3.764 6.957 1 98.25 101 GLU A C 1
ATOM 807 O O . GLU A 1 101 ? -7.387 -2.74 6.473 1 98.25 101 GLU A O 1
ATOM 812 N N . ILE A 1 102 ? -8.57 -4.598 6.25 1 98.69 102 ILE A N 1
ATOM 813 C CA . ILE A 1 102 ? -8.82 -4.383 4.832 1 98.69 102 ILE A CA 1
ATOM 814 C C . ILE A 1 102 ? -9.719 -3.162 4.648 1 98.69 102 ILE A C 1
ATOM 816 O O . ILE A 1 102 ? -9.461 -2.316 3.787 1 98.69 102 ILE A O 1
ATOM 820 N N . ARG A 1 103 ? -10.773 -3.031 5.43 1 98.56 103 ARG A N 1
ATOM 821 C CA . ARG A 1 103 ? -11.656 -1.868 5.367 1 98.56 103 ARG A CA 1
ATOM 822 C C . ARG A 1 103 ? -10.875 -0.58 5.602 1 98.56 103 ARG A C 1
ATOM 824 O O . ARG A 1 103 ? -11.031 0.392 4.859 1 98.56 103 ARG A O 1
ATOM 831 N N . GLU A 1 104 ? -10.07 -0.597 6.59 1 98.69 104 GLU A N 1
ATOM 832 C CA . GLU A 1 104 ? -9.297 0.6 6.918 1 98.69 104 GLU A CA 1
ATOM 833 C C . GLU A 1 104 ? -8.281 0.917 5.832 1 98.69 104 GLU A C 1
ATOM 835 O O . GLU A 1 104 ? -7.98 2.084 5.574 1 98.69 104 GLU A O 1
ATOM 840 N N . ALA A 1 105 ? -7.711 -0.119 5.211 1 98.75 105 ALA A N 1
ATOM 841 C CA . ALA A 1 105 ? -6.844 0.112 4.055 1 98.75 105 ALA A CA 1
ATOM 842 C C . ALA A 1 105 ? -7.602 0.825 2.938 1 98.75 105 ALA A C 1
ATOM 844 O O . ALA A 1 105 ? -7.07 1.742 2.309 1 98.75 105 ALA A O 1
ATOM 845 N N . VAL A 1 106 ? -8.812 0.458 2.686 1 98.81 106 VAL A N 1
ATOM 846 C CA . VAL A 1 106 ? -9.641 1.08 1.653 1 98.81 106 VAL A CA 1
ATOM 847 C C . VAL A 1 106 ? -9.922 2.533 2.025 1 98.81 106 VAL A C 1
ATOM 849 O O . VAL A 1 106 ? -9.867 3.422 1.173 1 98.81 106 VAL A O 1
ATOM 852 N N . LEU A 1 107 ? -10.219 2.727 3.258 1 98.44 107 LEU A N 1
ATOM 853 C CA . LEU A 1 107 ? -10.461 4.094 3.709 1 98.44 107 LEU A CA 1
ATOM 854 C C . LEU A 1 107 ? -9.211 4.949 3.539 1 98.44 107 LEU A C 1
ATOM 856 O O . LEU A 1 107 ? -9.297 6.094 3.086 1 98.44 107 LEU A O 1
ATOM 860 N N . GLN A 1 108 ? -8.094 4.418 3.932 1 98.56 108 GLN A N 1
ATOM 861 C CA . GLN A 1 108 ? -6.832 5.121 3.725 1 98.56 108 GLN A CA 1
ATOM 862 C C . GLN A 1 108 ? -6.613 5.434 2.246 1 98.56 108 GLN A C 1
ATOM 864 O O . GLN A 1 108 ? -6.234 6.555 1.894 1 98.56 108 GLN A O 1
ATOM 869 N N . ALA A 1 109 ? -6.863 4.434 1.418 1 98.56 109 ALA A N 1
ATOM 870 C CA . ALA A 1 109 ? -6.691 4.613 -0.022 1 98.56 109 ALA A CA 1
ATOM 871 C C . ALA A 1 109 ? -7.648 5.668 -0.563 1 98.56 109 ALA A C 1
ATOM 873 O O . ALA A 1 109 ? -7.324 6.383 -1.513 1 98.56 109 ALA A O 1
ATOM 874 N N . THR A 1 110 ? -8.82 5.824 -0.041 1 98.19 110 THR A N 1
ATOM 875 C CA . THR A 1 110 ? -9.797 6.816 -0.474 1 98.19 110 THR A CA 1
ATOM 876 C C . THR A 1 110 ? -9.227 8.227 -0.351 1 98.19 110 THR A C 1
ATOM 878 O O . THR A 1 110 ? -9.438 9.062 -1.228 1 98.19 110 THR A O 1
ATOM 881 N N . VAL A 1 111 ? -8.469 8.438 0.708 1 97.62 111 VAL A N 1
ATOM 882 C CA . VAL A 1 111 ? -7.859 9.742 0.939 1 97.62 111 VAL A CA 1
ATOM 883 C C . VAL A 1 111 ? -6.891 10.07 -0.198 1 97.62 111 VAL A C 1
ATOM 885 O O . VAL A 1 111 ? -6.836 11.203 -0.666 1 97.62 111 VAL A O 1
ATOM 888 N N . TYR A 1 112 ? -6.219 9.148 -0.707 1 98 112 TYR A N 1
ATOM 889 C CA . TYR A 1 112 ? -5.113 9.398 -1.624 1 98 112 TYR A CA 1
ATOM 890 C C . TYR A 1 112 ? -5.539 9.156 -3.068 1 98 112 TYR A C 1
ATOM 892 O O . TYR A 1 112 ? -5 9.773 -3.99 1 98 112 TYR A O 1
ATOM 900 N N . CYS A 1 113 ? -6.547 8.312 -3.252 1 98.31 113 CYS A N 1
ATOM 901 C CA . CYS A 1 113 ? -6.926 7.934 -4.609 1 98.31 113 CYS A CA 1
ATOM 902 C C . CYS A 1 113 ? -8.258 8.57 -5 1 98.31 113 CYS A C 1
ATOM 904 O O . CYS A 1 113 ? -8.664 8.5 -6.16 1 98.31 113 CYS A O 1
ATOM 906 N N . GLY A 1 114 ? -8.977 9.148 -3.996 1 97.06 114 GLY A N 1
ATOM 907 C CA . GLY A 1 114 ? -10.234 9.812 -4.281 1 97.06 114 GLY A CA 1
ATOM 908 C C . GLY A 1 114 ? -11.445 8.938 -3.994 1 97.06 114 GLY A C 1
ATOM 909 O O . GLY A 1 114 ? -11.344 7.711 -3.979 1 97.06 114 GLY A O 1
ATOM 910 N N . THR A 1 115 ? -12.602 9.586 -3.893 1 96.38 115 THR A N 1
ATOM 911 C CA . THR A 1 115 ? -13.836 8.953 -3.451 1 96.38 115 THR A CA 1
ATOM 912 C C . THR A 1 115 ? -14.328 7.938 -4.484 1 96.38 115 THR A C 1
ATOM 914 O O . THR A 1 115 ? -14.766 6.844 -4.125 1 96.38 115 THR A O 1
ATOM 917 N N . PRO A 1 116 ? -14.258 8.234 -5.746 1 97.44 116 PRO A N 1
ATOM 918 C CA . PRO A 1 116 ? -14.727 7.219 -6.688 1 97.44 116 PRO A CA 1
ATOM 919 C C . PRO A 1 116 ? -13.953 5.91 -6.578 1 97.44 116 PRO A C 1
ATOM 921 O O . PRO A 1 116 ? -14.555 4.832 -6.578 1 97.44 116 PRO A O 1
ATOM 924 N N . ALA A 1 117 ? -12.609 6.012 -6.453 1 98.06 117 ALA A N 1
ATOM 925 C CA . ALA A 1 117 ? -11.805 4.809 -6.277 1 98.06 117 ALA A CA 1
ATOM 926 C C . ALA A 1 117 ? -12.133 4.105 -4.965 1 98.06 117 ALA A C 1
ATOM 928 O O . ALA A 1 117 ? -12.234 2.877 -4.918 1 98.06 117 ALA A O 1
ATOM 929 N N . GLY A 1 118 ? -12.312 4.863 -3.92 1 98.44 118 GLY A N 1
ATOM 930 C CA . GLY A 1 118 ? -12.641 4.309 -2.617 1 98.44 118 GLY A CA 1
ATOM 931 C C . GLY A 1 118 ? -13.961 3.557 -2.605 1 98.4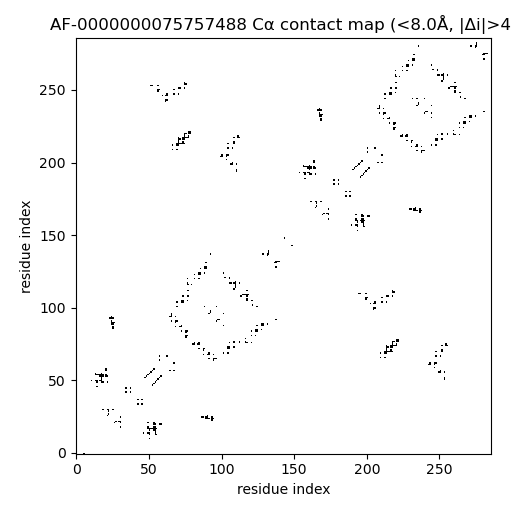4 118 GLY A C 1
ATOM 932 O O . GLY A 1 118 ? -14.047 2.467 -2.039 1 98.44 118 GLY A O 1
ATOM 933 N N . VAL A 1 119 ? -14.914 4.141 -3.205 1 98.12 119 VAL A N 1
ATOM 934 C CA . VAL A 1 119 ? -16.234 3.529 -3.24 1 98.12 119 VAL A CA 1
ATOM 935 C C . VAL A 1 119 ? -16.172 2.197 -3.986 1 98.12 119 VAL A C 1
ATOM 937 O O . VAL A 1 119 ? -16.672 1.18 -3.496 1 98.12 119 VAL A O 1
ATOM 940 N N . GLU A 1 120 ? -15.578 2.193 -5.102 1 98.25 120 GLU A N 1
ATOM 941 C CA . GLU A 1 120 ? -15.477 0.958 -5.875 1 98.25 120 GLU A CA 1
ATOM 942 C C . GLU A 1 120 ? -14.633 -0.083 -5.148 1 98.25 120 GLU A C 1
ATOM 944 O O . GLU A 1 120 ? -14.977 -1.268 -5.133 1 98.25 120 GLU A O 1
ATOM 949 N N . ALA A 1 121 ? -13.555 0.395 -4.605 1 98.81 121 ALA A N 1
ATOM 950 C CA . ALA A 1 121 ? -12.719 -0.514 -3.83 1 98.81 121 ALA A CA 1
ATOM 951 C C . ALA A 1 121 ? -13.508 -1.161 -2.697 1 98.81 121 ALA A C 1
ATOM 953 O O . ALA A 1 121 ? -13.359 -2.357 -2.436 1 98.81 121 ALA A O 1
ATOM 954 N N . MET A 1 122 ? -14.305 -0.342 -2.041 1 98.75 122 MET A N 1
ATOM 955 C CA . MET A 1 122 ? -15.109 -0.861 -0.942 1 98.75 122 MET A CA 1
ATOM 956 C C . MET A 1 122 ? -16.094 -1.922 -1.439 1 98.75 122 MET A C 1
ATOM 958 O O . MET A 1 122 ? -16.219 -2.986 -0.832 1 98.75 122 MET A O 1
ATOM 962 N N . MET A 1 123 ? -16.672 -1.667 -2.529 1 98.69 123 MET A N 1
ATOM 963 C CA . MET A 1 123 ? -17.625 -2.617 -3.107 1 98.69 123 MET A CA 1
ATOM 964 C C . MET A 1 123 ? -16.922 -3.92 -3.482 1 98.69 123 MET A C 1
ATOM 966 O O . MET A 1 123 ? -17.422 -5.004 -3.176 1 98.69 123 MET A O 1
ATOM 970 N N . VAL A 1 124 ? -15.828 -3.846 -4.117 1 98.75 124 VAL A N 1
ATOM 971 C CA . VAL A 1 124 ? -15.102 -5.012 -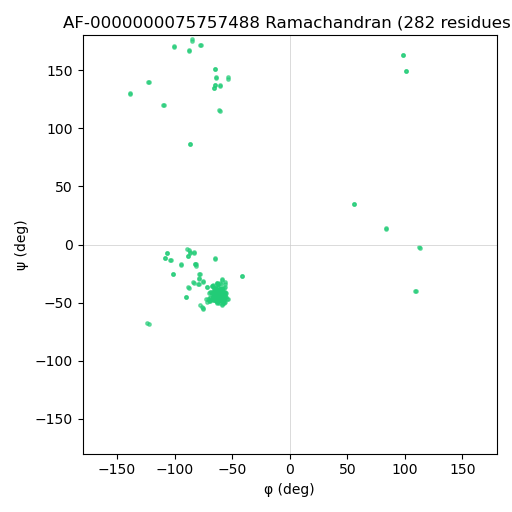4.617 1 98.75 124 VAL A CA 1
ATOM 972 C C . VAL A 1 124 ? -14.617 -5.859 -3.445 1 98.75 124 VAL A C 1
ATOM 974 O O . VAL A 1 124 ? -14.758 -7.082 -3.451 1 98.75 124 VAL A O 1
ATOM 977 N N . THR A 1 125 ? -14 -5.211 -2.434 1 98.81 125 THR A N 1
ATOM 978 C CA . THR A 1 125 ? -13.461 -5.965 -1.308 1 98.81 125 THR A CA 1
ATOM 979 C C . THR A 1 125 ? -14.578 -6.617 -0.504 1 98.81 125 THR A C 1
ATOM 981 O O . THR A 1 125 ? -14.477 -7.789 -0.132 1 98.81 125 THR A O 1
ATOM 984 N N . GLU A 1 126 ? -15.656 -5.887 -0.313 1 98.5 126 GLU A N 1
ATOM 985 C CA . GLU A 1 126 ? -16.781 -6.449 0.421 1 98.5 126 GLU A CA 1
ATOM 986 C C . GLU A 1 126 ? -17.391 -7.641 -0.322 1 98.5 126 GLU A C 1
ATOM 988 O O . GLU A 1 126 ? -17.625 -8.688 0.274 1 98.5 126 GLU A O 1
ATOM 993 N N . LYS A 1 127 ? -17.625 -7.426 -1.529 1 98.62 127 LYS A N 1
ATOM 994 C CA . LYS A 1 127 ? -18.188 -8.5 -2.344 1 98.62 127 LYS A CA 1
ATOM 995 C C . LYS A 1 127 ? -17.297 -9.734 -2.309 1 98.62 127 LYS A C 1
ATOM 997 O O . LYS A 1 127 ? -17.781 -10.859 -2.191 1 98.62 127 LYS A O 1
ATOM 1002 N N . THR A 1 128 ? -16.016 -9.578 -2.443 1 98.69 128 THR A N 1
ATOM 1003 C CA . THR A 1 128 ? -15.062 -10.68 -2.461 1 98.69 128 THR A CA 1
ATOM 1004 C C . THR A 1 128 ? -15.094 -11.445 -1.141 1 98.69 128 THR A C 1
ATOM 1006 O O . THR A 1 128 ? -15.141 -12.672 -1.132 1 98.69 128 THR A O 1
ATOM 1009 N N . ILE A 1 129 ? -15.094 -10.742 -0.019 1 98.5 129 ILE A N 1
ATOM 1010 C CA . ILE A 1 129 ? -15.086 -11.375 1.297 1 98.5 129 ILE A CA 1
ATOM 1011 C C . ILE A 1 129 ? -16.391 -12.141 1.51 1 98.5 129 ILE A C 1
ATOM 1013 O O . ILE A 1 129 ? -16.375 -13.273 2.002 1 98.5 129 ILE A O 1
ATOM 1017 N N . ASN A 1 130 ? -17.469 -11.516 1.114 1 98.12 130 ASN A N 1
ATOM 1018 C CA . ASN A 1 130 ? -18.75 -12.203 1.212 1 98.12 130 ASN A CA 1
ATOM 1019 C C . ASN A 1 130 ? -18.75 -13.5 0.401 1 98.12 130 ASN A C 1
ATOM 1021 O O . ASN A 1 130 ? -19.281 -14.516 0.855 1 98.12 130 ASN A O 1
ATOM 1025 N N . GLU A 1 131 ? -18.25 -13.438 -0.778 1 98 131 GLU A N 1
ATOM 1026 C CA . GLU A 1 131 ? -18.156 -14.625 -1.62 1 98 131 GLU A CA 1
ATOM 1027 C C . GLU A 1 131 ? -17.312 -15.703 -0.961 1 98 131 GLU A C 1
ATOM 1029 O O . GLU A 1 131 ? -17.625 -16.891 -1.049 1 98 131 GLU A O 1
ATOM 1034 N N . MET A 1 132 ? -16.203 -15.305 -0.363 1 97.75 132 MET A N 1
ATOM 1035 C CA . MET A 1 132 ? -15.344 -16.25 0.324 1 97.75 132 MET A CA 1
ATOM 1036 C C . MET A 1 132 ? -16.078 -16.953 1.461 1 97.75 132 MET A C 1
ATOM 1038 O O . MET A 1 132 ? -15.914 -18.141 1.68 1 97.75 132 MET A O 1
ATOM 1042 N N . VAL A 1 133 ? -16.844 -16.203 2.223 1 97.19 133 VAL A N 1
ATOM 1043 C CA . VAL A 1 133 ? -17.625 -16.75 3.324 1 97.19 133 VAL A CA 1
ATOM 1044 C C . VAL A 1 133 ? -18.656 -17.734 2.785 1 97.19 133 VAL A C 1
ATOM 1046 O O . VAL A 1 133 ? -18.812 -18.828 3.316 1 97.19 133 VAL A O 1
ATOM 1049 N N . GLU A 1 134 ? -19.391 -17.328 1.776 1 97.31 134 GLU A N 1
ATOM 1050 C CA . GLU A 1 134 ? -20.422 -18.172 1.168 1 97.31 134 GLU A CA 1
ATOM 1051 C C . GLU A 1 134 ? -19.844 -19.5 0.686 1 97.31 134 GLU A C 1
ATOM 1053 O O . GLU A 1 134 ? -20.484 -20.531 0.792 1 97.31 134 GLU A O 1
ATOM 1058 N N . LYS A 1 135 ? -18.641 -19.453 0.176 1 96.25 135 LYS A N 1
ATOM 1059 C CA . LYS A 1 135 ? -18 -20.641 -0.392 1 96.25 135 LYS A CA 1
ATOM 1060 C C . LYS A 1 135 ? -17.281 -21.438 0.684 1 96.25 135 LYS A C 1
ATOM 1062 O O . LYS A 1 135 ? -16.719 -22.5 0.399 1 96.25 135 LYS A O 1
ATOM 1067 N N . GLY A 1 136 ? -17.188 -20.922 1.895 1 95.56 136 GLY A N 1
ATOM 1068 C CA . GLY A 1 136 ? -16.547 -21.609 3.004 1 95.56 136 GLY A CA 1
ATOM 1069 C C . GLY A 1 136 ? -15.039 -21.422 3.027 1 95.56 136 GLY A C 1
ATOM 1070 O O . GLY A 1 136 ? -14.336 -22.156 3.715 1 95.56 136 GLY A O 1
ATOM 1071 N N . GLU A 1 137 ? -14.5 -20.438 2.23 1 94.94 137 GLU A N 1
ATOM 1072 C CA . GLU A 1 137 ? -13.07 -20.141 2.16 1 94.94 137 GLU A CA 1
ATOM 1073 C C . GLU A 1 137 ? -12.625 -19.312 3.359 1 94.94 137 GLU A C 1
ATOM 1075 O O . GLU A 1 137 ? -11.43 -19.281 3.684 1 94.94 137 GLU A O 1
ATOM 1080 N N . TYR A 1 138 ? -13.539 -18.625 3.895 1 95.56 138 TYR A N 1
ATOM 1081 C CA . TYR A 1 138 ? -13.273 -17.734 5.016 1 95.56 138 TYR A CA 1
ATOM 1082 C C . TYR A 1 138 ? -14.383 -17.812 6.055 1 95.56 138 TYR A C 1
ATOM 1084 O O . TYR A 1 138 ? -15.57 -17.766 5.715 1 95.56 138 TYR A O 1
ATOM 1092 N N . LYS A 1 139 ? -14.039 -18 7.297 1 95.62 139 LYS A N 1
ATOM 1093 C CA . LYS A 1 139 ? -14.977 -17.969 8.406 1 95.62 139 LYS A CA 1
ATOM 1094 C C . LYS A 1 139 ? -14.773 -16.719 9.266 1 95.62 139 LYS A C 1
ATOM 1096 O O . LYS A 1 139 ? -13.695 -16.516 9.828 1 95.62 139 LYS A O 1
ATOM 1101 N N . ARG A 1 140 ? -15.758 -15.883 9.398 1 93.5 140 ARG A N 1
ATOM 1102 C CA . ARG A 1 140 ? -15.664 -14.672 10.211 1 93.5 140 ARG A CA 1
ATOM 1103 C C . ARG A 1 140 ? -15.5 -15.016 11.688 1 93.5 140 ARG A C 1
ATOM 1105 O O . ARG A 1 140 ? -16.156 -15.922 12.195 1 93.5 140 ARG A O 1
ATOM 1112 N N . PRO A 1 141 ? -14.555 -14.281 12.258 1 87.88 141 PRO A N 1
ATOM 1113 C CA . PRO A 1 141 ? -14.398 -14.531 13.688 1 87.88 141 PRO A CA 1
ATOM 1114 C C . PRO A 1 141 ? -15.664 -14.227 14.492 1 87.88 141 PRO A C 1
ATOM 1116 O O . PRO A 1 141 ? -16.422 -13.32 14.133 1 87.88 141 PRO A O 1
ATOM 1119 N N . GLU A 1 142 ? -16.031 -15.016 15.391 1 75.94 142 GLU A N 1
ATOM 1120 C CA . GLU A 1 142 ? -17.188 -14.82 16.25 1 75.94 142 GLU A CA 1
ATOM 1121 C C . GLU A 1 142 ? -17.047 -13.547 17.078 1 75.94 142 GLU A C 1
ATOM 1123 O O . GLU A 1 142 ? -15.977 -13.266 17.625 1 75.94 142 GLU A O 1
ATOM 1128 N N . VAL A 1 143 ? -17.812 -12.641 16.922 1 63.47 143 VAL A N 1
ATOM 1129 C CA . VAL A 1 143 ? -17.812 -11.391 17.672 1 63.47 143 VAL A CA 1
ATOM 1130 C C . VAL A 1 143 ? -18.266 -11.656 19.109 1 63.47 143 VAL A C 1
ATOM 1132 O O . VAL A 1 143 ? -19.203 -12.43 19.344 1 63.47 143 VAL A O 1
ATOM 1135 N N . MET B 1 1 ? -24.922 28.797 21.391 1 48.22 1 MET B N 1
ATOM 1136 C CA . MET B 1 1 ? -23.891 29.016 20.375 1 48.22 1 MET B CA 1
ATOM 1137 C C . MET B 1 1 ? -24.422 28.703 18.984 1 48.22 1 MET B C 1
ATOM 1139 O O . MET B 1 1 ? -25.062 27.672 18.781 1 48.22 1 MET B O 1
ATOM 1143 N N . SER B 1 2 ? -24.453 29.562 18.156 1 56.53 2 SER B N 1
ATOM 1144 C CA . SER B 1 2 ? -25.156 29.312 16.906 1 56.53 2 SER B CA 1
ATOM 1145 C C . SER B 1 2 ? -24.672 28.031 16.234 1 56.53 2 SER B C 1
ATOM 1147 O O . SER B 1 2 ? -23.562 27.562 16.516 1 56.53 2 SER B O 1
ATOM 1149 N N . ASP B 1 3 ? -25.641 27.375 15.656 1 63.97 3 ASP B N 1
ATOM 1150 C CA . ASP B 1 3 ? -25.375 26.125 14.93 1 63.97 3 ASP B CA 1
ATOM 1151 C C . ASP B 1 3 ? -24.094 26.234 14.102 1 63.97 3 ASP B C 1
ATOM 1153 O O . ASP B 1 3 ? -23.312 25.281 14.047 1 63.97 3 ASP B O 1
ATOM 1157 N N . ASN B 1 4 ? -23.75 27.469 13.695 1 75.06 4 ASN B N 1
ATOM 1158 C CA . ASN B 1 4 ? -22.547 27.719 12.906 1 75.06 4 ASN B CA 1
ATOM 1159 C C . ASN B 1 4 ? -21.297 27.734 13.781 1 75.06 4 ASN B C 1
ATOM 1161 O O . ASN B 1 4 ? -20.234 27.312 13.352 1 75.06 4 ASN B O 1
ATOM 1165 N N . SER B 1 5 ? -21.609 28.156 15.016 1 79.69 5 SER B N 1
ATOM 1166 C CA . SER B 1 5 ? -20.469 28.234 15.914 1 79.69 5 SER B CA 1
ATOM 1167 C C . SER B 1 5 ? -20 26.844 16.328 1 79.69 5 SER B C 1
ATOM 1169 O O . SER B 1 5 ? -18.797 26.609 16.453 1 79.69 5 SER B O 1
ATOM 1171 N N . LYS B 1 6 ? -20.891 26.156 16.656 1 84.12 6 LYS B N 1
ATOM 1172 C CA . LYS B 1 6 ? -20.547 24.781 17.031 1 84.12 6 LYS B CA 1
ATOM 1173 C C . LYS B 1 6 ? -19.859 24.062 15.875 1 84.12 6 LYS B C 1
ATOM 1175 O O . LYS B 1 6 ? -18.906 23.312 16.094 1 84.12 6 LYS B O 1
ATOM 1180 N N . PHE B 1 7 ? -20.422 24.297 14.758 1 84.56 7 PHE B N 1
ATOM 1181 C CA . PHE B 1 7 ? -19.844 23.703 13.547 1 84.56 7 PHE B CA 1
ATOM 1182 C C . PHE B 1 7 ? -18.406 24.156 13.359 1 84.56 7 PHE B C 1
ATOM 1184 O O . PHE B 1 7 ? -17.531 23.344 13.062 1 84.56 7 PHE B O 1
ATOM 1191 N N . GLU B 1 8 ? -18.188 25.375 13.555 1 87.12 8 GLU B N 1
ATOM 1192 C CA . GLU B 1 8 ? -16.859 25.938 13.414 1 87.12 8 GLU B CA 1
ATOM 1193 C C . GLU B 1 8 ? -15.906 25.359 14.461 1 87.12 8 GLU B C 1
ATOM 1195 O O . GLU B 1 8 ? -14.734 25.109 14.164 1 87.12 8 GLU B O 1
ATOM 1200 N N . GLU B 1 9 ? -16.344 25.219 15.578 1 88.5 9 GLU B N 1
ATOM 1201 C CA . GLU B 1 9 ? -15.547 24.656 16.656 1 88.5 9 GLU B CA 1
ATOM 1202 C C . GLU B 1 9 ? -15.164 23.203 16.359 1 88.5 9 GLU B C 1
ATOM 1204 O O . GLU B 1 9 ? -14.047 22.781 16.672 1 88.5 9 GLU B O 1
ATOM 1209 N N . MET B 1 10 ? -16.109 22.5 15.898 1 88.88 10 MET B N 1
ATOM 1210 C CA . MET B 1 10 ? -15.836 21.109 15.555 1 88.88 10 MET B CA 1
ATOM 1211 C C . MET B 1 10 ? -14.75 21.016 14.484 1 88.88 10 MET B C 1
ATOM 1213 O O . MET B 1 10 ? -13.859 20.172 14.578 1 88.88 10 MET B O 1
ATOM 1217 N N . HIS B 1 11 ? -14.906 21.844 13.539 1 90.69 11 HIS B N 1
ATOM 1218 C CA . HIS B 1 11 ? -13.891 21.859 12.492 1 90.69 11 HIS B CA 1
ATOM 1219 C C . HIS B 1 11 ? -12.531 22.266 13.055 1 90.69 11 HIS B C 1
ATOM 1221 O O . HIS B 1 11 ? -11.5 21.719 12.648 1 90.69 11 HIS B O 1
ATOM 1227 N N . LYS B 1 12 ? -12.547 23.172 13.875 1 92.19 12 LYS B N 1
ATOM 1228 C CA . LYS B 1 12 ? -11.305 23.609 14.508 1 92.19 12 LYS B CA 1
ATOM 1229 C C . LYS B 1 12 ? -10.664 22.469 15.305 1 92.19 12 LYS B C 1
ATOM 1231 O O . LYS B 1 12 ? -9.438 22.297 15.273 1 92.19 12 LYS B O 1
ATOM 1236 N N . GLN B 1 13 ? -11.422 21.766 16.016 1 93 13 GLN B N 1
ATOM 1237 C CA . GLN B 1 13 ? -10.906 20.656 16.812 1 93 13 GLN B CA 1
ATOM 1238 C C . GLN B 1 13 ? -10.312 19.578 15.906 1 93 13 GLN B C 1
ATOM 1240 O O . GLN B 1 13 ? -9.25 19.016 16.203 1 93 13 GLN B O 1
ATOM 1245 N N . LEU B 1 14 ? -11.086 19.266 14.898 1 93.38 14 LEU B N 1
ATOM 1246 C CA . LEU B 1 14 ? -10.578 18.281 13.945 1 93.38 14 LEU B CA 1
ATOM 1247 C C . LEU B 1 14 ? -9.266 18.75 13.328 1 93.38 14 LEU B C 1
ATOM 1249 O O . LEU B 1 14 ? -8.344 17.953 13.156 1 93.38 14 LEU B O 1
ATOM 1253 N N . PHE B 1 15 ? -9.211 20 12.969 1 95.94 15 PHE B N 1
ATOM 1254 C CA . PHE B 1 15 ? -8.008 20.578 12.383 1 95.94 15 PHE B CA 1
ATOM 1255 C C . PHE B 1 15 ? -6.844 20.5 13.367 1 95.94 15 PHE B C 1
ATOM 1257 O O . PHE B 1 15 ? -5.742 20.094 13 1 95.94 15 PHE B O 1
ATOM 1264 N N . ASP B 1 16 ? -7.066 20.859 14.594 1 96.06 16 ASP B N 1
ATOM 1265 C CA . ASP B 1 16 ? -6.012 20.859 15.602 1 96.06 16 ASP B CA 1
ATOM 1266 C C . ASP B 1 16 ? -5.492 19.453 15.867 1 96.06 16 ASP B C 1
ATOM 1268 O O . ASP B 1 16 ? -4.285 19.25 16 1 96.06 16 ASP B O 1
ATOM 1272 N N . GLU B 1 17 ? -6.41 18.531 15.984 1 95.81 17 GLU B N 1
ATOM 1273 C CA . GLU B 1 17 ? -5.996 17.141 16.156 1 95.81 17 GLU B CA 1
ATOM 1274 C C . GLU B 1 17 ? -5.227 16.641 14.938 1 95.81 17 GLU B C 1
ATOM 1276 O O . GLU B 1 17 ? -4.254 15.898 15.07 1 95.81 17 GLU B O 1
ATOM 1281 N N . GLY B 1 18 ? -5.699 17.062 13.828 1 97.38 18 GLY B N 1
ATOM 1282 C CA . GLY B 1 18 ? -5.027 16.688 12.586 1 97.38 18 GLY B CA 1
ATOM 1283 C C . GLY B 1 18 ? -3.609 17.219 12.5 1 97.38 18 GLY B C 1
ATOM 1284 O O . GLY B 1 18 ? -2.707 16.516 12.039 1 97.38 18 GLY B O 1
ATOM 1285 N N . VAL B 1 19 ? -3.465 18.391 12.953 1 97 19 VAL B N 1
ATOM 1286 C CA . VAL B 1 19 ? -2.141 19 12.922 1 97 19 VAL B CA 1
ATOM 1287 C C . VAL B 1 19 ? -1.184 18.203 13.805 1 97 19 VAL B C 1
ATOM 1289 O O . VAL B 1 19 ? -0.023 18 13.445 1 97 19 VAL B O 1
ATOM 1292 N N . LYS B 1 20 ? -1.591 17.812 14.938 1 97.31 20 LYS B N 1
ATOM 1293 C CA . LYS B 1 20 ? -0.76 17.031 15.844 1 97.31 20 LYS B CA 1
ATOM 1294 C C . LYS B 1 20 ? -0.274 15.742 15.18 1 97.31 20 LYS B C 1
ATOM 1296 O O . LYS B 1 20 ? 0.912 15.414 15.25 1 97.31 20 LYS B O 1
ATOM 1301 N N . VAL B 1 21 ? -1.17 15.055 14.531 1 97.19 21 VAL B N 1
ATOM 1302 C CA . VAL B 1 21 ? -0.832 13.789 13.875 1 97.19 21 VAL B CA 1
ATOM 1303 C C . VAL B 1 21 ? 0.065 14.055 12.672 1 97.19 21 VAL B C 1
ATOM 1305 O O . VAL B 1 21 ? 1.045 13.344 12.445 1 97.19 21 VAL B O 1
ATOM 1308 N N . ARG B 1 22 ? -0.328 15.031 11.914 1 98 22 ARG B N 1
ATOM 1309 C CA . ARG B 1 22 ? 0.455 15.406 10.742 1 98 22 ARG B CA 1
ATOM 1310 C C . ARG B 1 22 ? 1.896 15.727 11.125 1 98 22 ARG B C 1
ATOM 1312 O O . ARG B 1 22 ? 2.834 15.289 10.453 1 98 22 ARG B O 1
ATOM 1319 N N . ARG B 1 23 ? 2.084 16.438 12.219 1 97.19 23 ARG B N 1
ATOM 1320 C CA . ARG B 1 23 ? 3.41 16.781 12.727 1 97.19 23 ARG B CA 1
ATOM 1321 C C . ARG B 1 23 ? 4.16 15.531 13.18 1 97.19 23 ARG B C 1
ATOM 1323 O O . ARG B 1 23 ? 5.355 15.391 12.914 1 97.19 23 ARG B O 1
ATOM 1330 N N . ALA B 1 24 ? 3.443 14.688 13.852 1 97.44 24 ALA B N 1
ATOM 1331 C CA . ALA B 1 24 ? 4.074 13.469 14.352 1 97.44 24 ALA B CA 1
ATOM 1332 C C . ALA B 1 24 ? 4.574 12.602 13.203 1 97.44 24 ALA B C 1
ATOM 1334 O O . ALA B 1 24 ? 5.613 11.945 13.312 1 97.44 24 ALA B O 1
ATOM 1335 N N . VAL B 1 25 ? 3.895 12.594 12.117 1 96.94 25 VAL B N 1
ATOM 1336 C CA . VAL B 1 25 ? 4.207 11.711 10.992 1 96.94 25 VAL B CA 1
ATOM 1337 C C . VAL B 1 25 ? 5.184 12.406 10.047 1 96.94 25 VAL B C 1
ATOM 1339 O O . VAL B 1 25 ? 6.207 11.836 9.672 1 96.94 25 VAL B O 1
ATOM 1342 N N . LEU B 1 26 ? 4.953 13.656 9.719 1 96.81 26 LEU B N 1
ATOM 1343 C CA . LEU B 1 26 ? 5.688 14.281 8.625 1 96.81 26 LEU B CA 1
ATOM 1344 C C . LEU B 1 26 ? 6.77 15.211 9.156 1 96.81 26 LEU B C 1
ATOM 1346 O O . LEU B 1 26 ? 7.629 15.672 8.406 1 96.81 26 LEU B O 1
ATOM 1350 N N . GLY B 1 27 ? 6.75 15.57 10.469 1 96 27 GLY B N 1
ATOM 1351 C CA . GLY B 1 27 ? 7.746 16.438 11.07 1 96 27 GLY B CA 1
ATOM 1352 C C . GLY B 1 27 ? 7.273 17.875 11.242 1 96 27 GLY B C 1
ATOM 1353 O O . GLY B 1 27 ? 6.551 18.391 10.391 1 96 27 GLY B O 1
ATOM 1354 N N . ASP B 1 28 ? 7.789 18.5 12.258 1 95.94 28 ASP B N 1
ATOM 1355 C CA . ASP B 1 28 ? 7.355 19.844 12.617 1 95.94 28 ASP B CA 1
ATOM 1356 C C . ASP B 1 28 ? 7.758 20.844 11.547 1 95.94 28 ASP B C 1
ATOM 1358 O O . ASP B 1 28 ? 6.965 21.719 11.188 1 95.94 28 ASP B O 1
ATOM 1362 N N . GLU B 1 29 ? 8.969 20.766 11.141 1 94.62 29 GLU B N 1
ATOM 1363 C CA . GLU B 1 29 ? 9.484 21.734 10.188 1 94.62 29 GLU B CA 1
ATOM 1364 C C . GLU B 1 29 ? 8.656 21.75 8.906 1 94.62 29 GLU B C 1
ATOM 1366 O O . GLU B 1 29 ? 8.273 22.812 8.422 1 94.62 29 GLU B O 1
ATOM 1371 N N . TYR B 1 30 ? 8.391 20.625 8.438 1 94.5 30 TY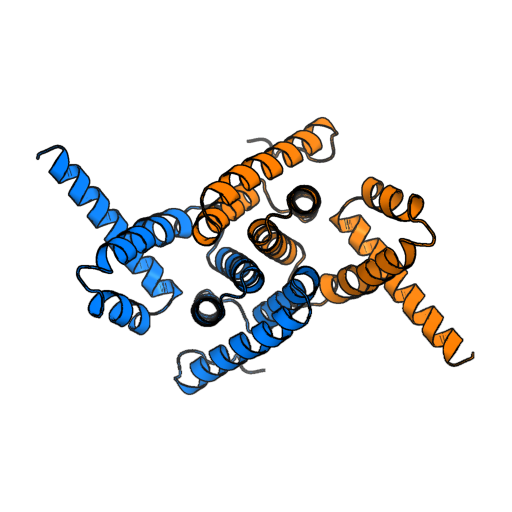R B N 1
ATOM 1372 C CA . TYR B 1 30 ? 7.598 20.547 7.219 1 94.5 30 TYR B CA 1
ATOM 1373 C C . TYR B 1 30 ? 6.211 21.141 7.426 1 94.5 30 TYR B C 1
ATOM 1375 O O . TYR B 1 30 ? 5.738 21.922 6.602 1 94.5 30 TYR B O 1
ATOM 1383 N N . VAL B 1 31 ? 5.512 20.734 8.492 1 96.5 31 VAL B N 1
ATOM 1384 C CA . VAL B 1 31 ? 4.137 21.156 8.734 1 96.5 31 VAL B CA 1
ATOM 1385 C C . VAL B 1 31 ? 4.102 22.672 8.977 1 96.5 31 VAL B C 1
ATOM 1387 O O . VAL B 1 31 ? 3.205 23.359 8.484 1 96.5 31 VAL B O 1
ATOM 1390 N N . ASN B 1 32 ? 5.066 23.203 9.703 1 95.56 32 ASN B N 1
ATOM 1391 C CA . ASN B 1 32 ? 5.16 24.641 9.898 1 95.56 32 ASN B CA 1
ATOM 1392 C C . ASN B 1 32 ? 5.25 25.375 8.562 1 95.56 32 ASN B C 1
ATOM 1394 O O . ASN B 1 32 ? 4.527 26.359 8.336 1 95.56 32 ASN B O 1
ATOM 1398 N N . ASN B 1 33 ? 6.145 24.922 7.734 1 94.62 33 ASN B N 1
ATOM 1399 C CA . ASN B 1 33 ? 6.324 25.562 6.438 1 94.62 33 ASN B CA 1
ATOM 1400 C C . ASN B 1 33 ? 5.051 25.5 5.598 1 94.62 33 ASN B C 1
ATOM 1402 O O . ASN B 1 33 ? 4.664 26.484 4.961 1 94.62 33 ASN B O 1
ATOM 1406 N N . ALA B 1 34 ? 4.422 24.359 5.594 1 93.44 34 ALA B N 1
ATOM 1407 C CA . ALA B 1 34 ? 3.201 24.172 4.812 1 93.44 34 ALA B CA 1
ATOM 1408 C C . ALA B 1 34 ? 2.1 25.109 5.277 1 93.44 34 ALA B C 1
ATOM 1410 O O . ALA B 1 34 ? 1.407 25.719 4.461 1 93.44 34 ALA B O 1
ATOM 1411 N N . LEU B 1 35 ? 1.958 25.281 6.594 1 94.56 35 LEU B N 1
ATOM 1412 C CA . LEU B 1 35 ? 0.862 26.078 7.148 1 94.56 35 LEU B CA 1
ATOM 1413 C C . LEU B 1 35 ? 1.2 27.562 7.129 1 94.56 35 LEU B C 1
ATOM 1415 O O . LEU B 1 35 ? 0.329 28.406 6.883 1 94.56 35 LEU B O 1
ATOM 1419 N N . GLN B 1 36 ? 2.412 27.891 7.293 1 94 36 GLN B N 1
ATOM 1420 C CA . GLN B 1 36 ? 2.828 29.281 7.32 1 94 36 GLN B CA 1
ATOM 1421 C C . GLN B 1 36 ? 2.838 29.891 5.918 1 94 36 GLN B C 1
ATOM 1423 O O . GLN B 1 36 ? 2.596 31.078 5.746 1 94 36 GLN B O 1
ATOM 1428 N N . ASN B 1 37 ? 3.115 29.078 4.98 1 94 37 ASN B N 1
ATOM 1429 C CA . ASN B 1 37 ? 3.209 29.562 3.607 1 94 37 ASN B CA 1
ATOM 1430 C C . ASN B 1 37 ? 1.858 29.5 2.9 1 94 37 ASN B C 1
ATOM 1432 O O . ASN B 1 37 ? 1.729 29.953 1.762 1 94 37 ASN B O 1
ATOM 1436 N N . ALA B 1 38 ? 0.916 28.969 3.615 1 93.38 38 ALA B N 1
ATOM 1437 C CA . ALA B 1 38 ? -0.412 28.906 3.01 1 93.38 38 ALA B CA 1
ATOM 1438 C C . ALA B 1 38 ? -0.979 30.297 2.777 1 93.38 38 ALA B C 1
ATOM 1440 O O . ALA B 1 38 ? -0.824 31.188 3.621 1 93.38 38 ALA B O 1
ATOM 1441 N N . THR B 1 39 ? -1.62 30.531 1.586 1 95.62 39 THR B N 1
ATOM 1442 C CA . THR B 1 39 ? -2.301 31.766 1.219 1 95.62 39 THR B CA 1
ATOM 1443 C C . THR B 1 39 ? -3.811 31.625 1.394 1 95.62 39 THR B C 1
ATOM 1445 O O . THR B 1 39 ? -4.316 30.516 1.595 1 95.62 39 THR B O 1
ATOM 1448 N N . PRO B 1 40 ? -4.477 32.719 1.273 1 93.5 40 PRO B N 1
ATOM 1449 C CA . PRO B 1 40 ? -5.934 32.594 1.317 1 93.5 40 PRO B CA 1
ATOM 1450 C C . PRO B 1 40 ? -6.48 31.625 0.259 1 93.5 40 PRO B C 1
ATOM 1452 O O . PRO B 1 40 ? -7.496 30.969 0.483 1 93.5 40 PRO B O 1
ATOM 1455 N N . PHE B 1 41 ? -5.797 31.641 -0.823 1 96.06 41 PHE B N 1
ATOM 1456 C CA . PHE B 1 41 ? -6.211 30.766 -1.906 1 96.06 41 PHE B CA 1
ATOM 1457 C C . PHE B 1 41 ? -5.957 29.297 -1.541 1 96.06 41 PHE B C 1
ATOM 1459 O O . PHE B 1 41 ? -6.777 28.438 -1.837 1 96.06 41 PHE B O 1
ATOM 1466 N N . THR B 1 42 ? -4.824 28.922 -0.894 1 95.38 42 THR B N 1
ATOM 1467 C CA . THR B 1 42 ? -4.43 27.531 -0.681 1 95.38 42 THR B CA 1
ATOM 1468 C C . THR B 1 42 ? -4.895 27.047 0.687 1 95.38 42 THR B C 1
ATOM 1470 O O . THR B 1 42 ? -4.965 25.844 0.929 1 95.38 42 THR B O 1
ATOM 1473 N N . MET B 1 43 ? -5.246 27.875 1.586 1 94.12 43 MET B N 1
ATOM 1474 C CA . MET B 1 43 ? -5.535 27.516 2.975 1 94.12 43 MET B CA 1
ATOM 1475 C C . MET B 1 43 ? -6.742 26.594 3.061 1 94.12 43 MET B C 1
ATOM 1477 O O . MET B 1 43 ? -6.746 25.641 3.852 1 94.12 43 MET B O 1
ATOM 1481 N N . PRO B 1 44 ? -7.809 26.781 2.277 1 94 44 PRO B N 1
ATOM 1482 C CA . PRO B 1 44 ? -8.922 25.844 2.359 1 94 44 PRO B CA 1
ATOM 1483 C C . PRO B 1 44 ? -8.5 24.406 2.043 1 94 44 PRO B C 1
ATOM 1485 O O . PRO B 1 44 ? -9.031 23.453 2.629 1 94 44 PRO B O 1
ATOM 1488 N N . GLY B 1 45 ? -7.625 24.266 1.115 1 95 45 GLY B N 1
ATOM 1489 C CA . GLY B 1 45 ? -7.09 22.938 0.828 1 95 45 GLY B CA 1
ATOM 1490 C C . GLY B 1 45 ? -6.316 22.344 1.989 1 95 45 GLY B C 1
ATOM 1491 O O . GLY B 1 45 ? -6.488 21.172 2.316 1 95 45 GLY B O 1
ATOM 1492 N N . GLN B 1 46 ? -5.496 23.141 2.549 1 95.5 46 GLN B N 1
ATOM 1493 C CA . GLN B 1 46 ? -4.773 22.688 3.732 1 95.5 46 GLN B CA 1
ATOM 1494 C C . GLN B 1 46 ? -5.738 22.234 4.828 1 95.5 46 GLN B C 1
ATOM 1496 O O . GLN B 1 46 ? -5.535 21.203 5.453 1 95.5 46 GLN B O 1
ATOM 1501 N N . GLN B 1 47 ? -6.738 22.969 5.023 1 94.31 47 GLN B N 1
ATOM 1502 C CA . GLN B 1 47 ? -7.734 22.656 6.043 1 94.31 47 GLN B CA 1
ATOM 1503 C C . GLN B 1 47 ? -8.438 21.328 5.734 1 94.31 47 GLN B C 1
ATOM 1505 O O . GLN B 1 47 ? -8.594 20.484 6.613 1 94.31 47 GLN B O 1
ATOM 1510 N N . LEU B 1 48 ? -8.836 21.234 4.566 1 93.81 48 LEU B N 1
ATOM 1511 C CA . LEU B 1 48 ? -9.555 20.031 4.145 1 93.81 48 LEU B CA 1
ATOM 1512 C C . LEU B 1 48 ? -8.695 18.781 4.359 1 93.81 48 LEU B C 1
ATOM 1514 O O . LEU B 1 48 ? -9.141 17.828 4.984 1 93.81 48 LEU B O 1
ATOM 1518 N N . ILE B 1 49 ? -7.5 18.828 3.857 1 95.5 49 ILE B N 1
ATOM 1519 C CA . ILE B 1 49 ? -6.605 17.672 3.914 1 95.5 49 ILE B CA 1
ATOM 1520 C C . ILE B 1 49 ? -6.266 17.359 5.367 1 95.5 49 ILE B C 1
ATOM 1522 O O . ILE B 1 49 ? -6.273 16.188 5.773 1 95.5 49 ILE B O 1
ATOM 1526 N N . THR B 1 50 ? -5.941 18.375 6.113 1 96.44 50 THR B N 1
ATOM 1527 C CA . THR B 1 50 ? -5.555 18.156 7.504 1 96.44 50 THR B CA 1
ATOM 1528 C C . THR B 1 50 ? -6.711 17.562 8.305 1 96.44 50 THR B C 1
ATOM 1530 O O . THR B 1 50 ? -6.512 16.641 9.086 1 96.44 50 THR B O 1
ATOM 1533 N N . GLU B 1 51 ? -7.867 18.062 8.094 1 95.81 51 GLU B N 1
ATOM 1534 C CA . GLU B 1 51 ? -9.023 17.547 8.82 1 95.81 51 GLU B CA 1
ATOM 1535 C C . GLU B 1 51 ? -9.383 16.141 8.367 1 95.81 51 GLU B C 1
ATOM 1537 O O . GLU B 1 51 ? -9.578 15.242 9.195 1 95.81 51 GLU B O 1
ATOM 1542 N N . TRP B 1 52 ? -9.453 15.977 7.137 1 94.94 52 TRP B N 1
ATOM 1543 C CA . TRP B 1 52 ? -9.969 14.734 6.578 1 94.94 52 TRP B CA 1
ATOM 1544 C C . TRP B 1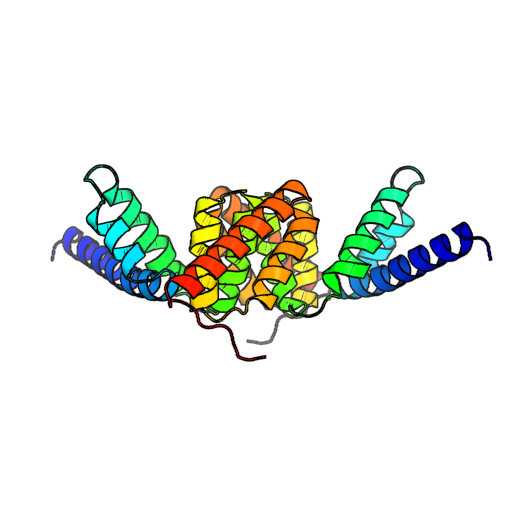 52 ? -8.93 13.617 6.68 1 94.94 52 TRP B C 1
ATOM 1546 O O . TRP B 1 52 ? -9.219 12.547 7.223 1 94.94 52 TRP B O 1
ATOM 1556 N N . ALA B 1 53 ? -7.754 13.859 6.18 1 96.81 53 ALA B N 1
ATOM 1557 C CA . ALA B 1 53 ? -6.715 12.836 6.16 1 96.81 53 ALA B CA 1
ATOM 1558 C C . ALA B 1 53 ? -6.113 12.633 7.547 1 96.81 53 ALA B C 1
ATOM 1560 O O . ALA B 1 53 ? -6.234 11.555 8.133 1 96.81 53 ALA B O 1
ATOM 1561 N N . TRP B 1 54 ? -5.641 13.711 8.102 1 97.5 54 TRP B N 1
ATOM 1562 C CA . TRP B 1 54 ? -4.828 13.617 9.312 1 97.5 54 TRP B CA 1
ATOM 1563 C C . TRP B 1 54 ? -5.707 13.625 10.562 1 97.5 54 TRP B C 1
ATOM 1565 O O . TRP B 1 54 ? -5.398 12.961 11.547 1 97.5 54 TRP B O 1
ATOM 1575 N N . GLY B 1 55 ? -6.758 14.375 10.57 1 96.19 55 GLY B N 1
ATOM 1576 C CA . GLY B 1 55 ? -7.637 14.5 11.727 1 96.19 55 GLY B CA 1
ATOM 1577 C C . GLY B 1 55 ? -8.641 13.367 11.828 1 96.19 55 GLY B C 1
ATOM 1578 O O . GLY B 1 55 ? -9.242 13.164 12.891 1 96.19 55 GLY B O 1
ATOM 1579 N N . THR B 1 56 ? -8.867 12.617 10.75 1 96.19 56 THR B N 1
ATOM 1580 C CA . THR B 1 56 ? -9.891 11.578 10.742 1 96.19 56 THR B CA 1
ATOM 1581 C C . THR B 1 56 ? -9.281 10.227 10.367 1 96.19 56 THR B C 1
ATOM 1583 O O . THR B 1 56 ? -9.078 9.375 11.234 1 96.19 56 THR B O 1
ATOM 1586 N N . VAL B 1 57 ? -8.852 10.031 9.234 1 97.44 57 VAL B N 1
ATOM 1587 C CA . VAL B 1 57 ? -8.516 8.711 8.727 1 97.44 57 VAL B CA 1
ATOM 1588 C C . VAL B 1 57 ? -7.25 8.195 9.414 1 97.44 57 VAL B C 1
ATOM 1590 O O . VAL B 1 57 ? -7.207 7.051 9.867 1 97.44 57 VAL B O 1
ATOM 1593 N N . TRP B 1 58 ? -6.234 8.992 9.516 1 97.56 58 TRP B N 1
ATOM 1594 C CA . TRP B 1 58 ? -4.973 8.586 10.125 1 97.56 58 TRP B CA 1
ATOM 1595 C C . TRP B 1 58 ? -5.152 8.273 11.602 1 97.56 58 TRP B C 1
ATOM 1597 O O . TRP B 1 58 ? -4.273 7.688 12.234 1 97.56 58 TRP B O 1
ATOM 1607 N N . GLN B 1 59 ? -6.258 8.609 12.172 1 96.19 59 GLN B N 1
ATOM 1608 C CA . GLN B 1 59 ? -6.484 8.414 13.602 1 96.19 59 GLN B CA 1
ATOM 1609 C C . GLN B 1 59 ? -7.449 7.262 13.852 1 96.19 59 GLN B C 1
ATOM 1611 O O . GLN B 1 59 ? -7.727 6.914 15 1 96.19 59 GLN B O 1
ATOM 1616 N N . ARG B 1 60 ? -8.023 6.742 12.867 1 96.12 60 ARG B N 1
ATOM 1617 C CA . ARG B 1 60 ? -8.945 5.621 13.031 1 96.12 60 ARG B CA 1
ATOM 1618 C C . ARG B 1 60 ? -8.219 4.387 13.555 1 96.12 60 ARG B C 1
ATOM 1620 O O . ARG B 1 60 ? -7.059 4.152 13.211 1 96.12 60 ARG B O 1
ATOM 1627 N N . PRO B 1 61 ? -9 3.6 14.266 1 96.62 61 PRO B N 1
ATOM 1628 C CA . PRO B 1 61 ? -8.398 2.328 14.688 1 96.62 61 PRO B CA 1
ATOM 1629 C C . PRO B 1 61 ? -8.352 1.298 13.562 1 96.62 61 PRO B C 1
ATOM 1631 O O . PRO B 1 61 ? -8.898 1.531 12.484 1 96.62 61 PRO B O 1
ATOM 1634 N N . GLY B 1 62 ? -7.664 0.135 13.789 1 96.19 62 GLY B N 1
ATOM 1635 C CA . GLY B 1 62 ? -7.656 -0.958 12.828 1 96.19 62 GLY B CA 1
ATOM 1636 C C . GLY B 1 62 ? -6.316 -1.134 12.133 1 96.19 62 GLY B C 1
ATOM 1637 O O . GLY B 1 62 ? -5.945 -2.25 11.758 1 96.19 62 GLY B O 1
ATOM 1638 N N . LEU B 1 63 ? -5.672 -0.026 11.789 1 97.75 63 LEU B N 1
ATOM 1639 C CA . LEU B 1 63 ? -4.301 -0.046 11.289 1 97.75 63 LEU B CA 1
ATOM 1640 C C . LEU B 1 63 ? -3.393 0.826 12.148 1 97.75 63 LEU B C 1
ATOM 1642 O O . LEU B 1 63 ? -3.789 1.915 12.57 1 97.75 63 LEU B O 1
ATOM 1646 N N . ASP B 1 64 ? -2.189 0.345 12.391 1 97.94 64 ASP B N 1
ATOM 1647 C CA . ASP B 1 64 ? -1.23 1.214 13.07 1 97.94 64 ASP B CA 1
ATOM 1648 C C . ASP B 1 64 ? -0.508 2.115 12.07 1 97.94 64 ASP B C 1
ATOM 1650 O O . ASP B 1 64 ? -0.741 2.021 10.859 1 97.94 64 ASP B O 1
ATOM 1654 N N . ARG B 1 65 ? 0.356 3.021 12.547 1 97.69 65 ARG B N 1
ATOM 1655 C CA . ARG B 1 65 ? 0.998 4.023 11.703 1 97.69 65 ARG B CA 1
ATOM 1656 C C . ARG B 1 65 ? 1.973 3.371 10.727 1 97.69 65 ARG B C 1
ATOM 1658 O O . ARG B 1 65 ? 2.141 3.844 9.602 1 97.69 65 ARG B O 1
ATOM 1665 N N . LYS B 1 66 ? 2.656 2.312 11.164 1 97.75 66 LYS B N 1
ATOM 1666 C CA . LYS B 1 66 ? 3.576 1.616 10.266 1 97.75 66 LYS B CA 1
ATOM 1667 C C . LYS B 1 66 ? 2.832 0.993 9.094 1 97.75 66 LYS B C 1
ATOM 1669 O O . LYS B 1 66 ? 3.289 1.073 7.949 1 97.75 66 LYS B O 1
ATOM 1674 N N . GLN B 1 67 ? 1.713 0.389 9.391 1 98.19 67 GLN B N 1
ATOM 1675 C CA . GLN B 1 67 ? 0.874 -0.208 8.352 1 98.19 67 GLN B CA 1
ATOM 1676 C C . GLN B 1 67 ? 0.375 0.848 7.371 1 98.19 67 GLN B C 1
ATOM 1678 O O . GLN B 1 67 ? 0.406 0.638 6.156 1 98.19 67 GLN B O 1
ATOM 1683 N N . ARG B 1 68 ? -0.076 1.951 7.91 1 98.62 68 ARG B N 1
ATOM 1684 C CA . ARG B 1 68 ? -0.562 3.033 7.059 1 98.62 68 ARG B CA 1
ATOM 1685 C C . ARG B 1 68 ? 0.557 3.586 6.18 1 98.62 68 ARG B C 1
ATOM 1687 O O . ARG B 1 68 ? 0.334 3.908 5.012 1 98.62 68 ARG B O 1
ATOM 1694 N N . SER B 1 69 ? 1.722 3.709 6.719 1 98.56 69 SER B N 1
ATOM 1695 C CA . SER B 1 69 ? 2.859 4.184 5.938 1 98.56 69 SER B CA 1
ATOM 1696 C C . SER B 1 69 ? 3.186 3.223 4.797 1 98.56 69 SER B C 1
ATOM 1698 O O . SER B 1 69 ? 3.459 3.654 3.676 1 98.56 69 SER B O 1
ATOM 1700 N N . LEU B 1 70 ? 3.205 1.929 5.117 1 97.81 70 LEU B N 1
ATOM 1701 C CA . LEU B 1 70 ? 3.473 0.935 4.082 1 97.81 70 LEU B CA 1
ATOM 1702 C C . LEU B 1 70 ? 2.447 1.029 2.957 1 97.81 70 LEU B C 1
ATOM 1704 O O . LEU B 1 70 ? 2.809 1.011 1.779 1 97.81 70 LEU B O 1
ATOM 1708 N N . LEU B 1 71 ? 1.206 1.093 3.34 1 97.94 71 LEU B N 1
ATOM 1709 C CA . LEU B 1 71 ? 0.1 1.271 2.404 1 97.94 71 LEU B CA 1
ATOM 1710 C C . LEU B 1 71 ? 0.32 2.5 1.529 1 97.94 71 LEU B C 1
ATOM 1712 O O . LEU B 1 71 ? 0.196 2.426 0.305 1 97.94 71 LEU B O 1
ATOM 1716 N N . ASN B 1 72 ? 0.693 3.656 2.107 1 98.62 72 ASN B N 1
ATOM 1717 C CA . ASN B 1 72 ? 0.887 4.914 1.394 1 98.62 72 ASN B CA 1
ATOM 1718 C C . ASN B 1 72 ? 2.064 4.832 0.426 1 98.62 72 ASN B C 1
ATOM 1720 O O . ASN B 1 72 ? 2.01 5.387 -0.673 1 98.62 72 ASN B O 1
ATOM 1724 N N . ILE B 1 73 ? 3.121 4.141 0.853 1 98.62 73 ILE B N 1
ATOM 1725 C CA . ILE B 1 73 ? 4.266 3.986 -0.04 1 98.62 73 ILE B CA 1
ATOM 1726 C C . ILE B 1 73 ? 3.824 3.289 -1.326 1 98.62 73 ILE B C 1
ATOM 1728 O O . ILE B 1 73 ? 4.148 3.74 -2.426 1 98.62 73 ILE B O 1
ATOM 1732 N N . GLY B 1 74 ? 3.068 2.238 -1.191 1 98.62 74 GLY B N 1
ATOM 1733 C CA . GLY B 1 74 ? 2.568 1.541 -2.365 1 98.62 74 GLY B CA 1
ATOM 1734 C C . GLY B 1 74 ? 1.663 2.398 -3.229 1 98.62 74 GLY B C 1
ATOM 1735 O O . GLY B 1 74 ? 1.832 2.457 -4.449 1 98.62 74 GLY B O 1
ATOM 1736 N N . ILE B 1 75 ? 0.695 3.08 -2.627 1 98.81 75 ILE B N 1
ATOM 1737 C CA . ILE B 1 75 ? -0.274 3.916 -3.326 1 98.81 75 ILE B CA 1
ATOM 1738 C C . ILE B 1 75 ? 0.454 4.996 -4.125 1 98.81 75 ILE B C 1
ATOM 1740 O O . ILE B 1 75 ? 0.173 5.195 -5.309 1 98.81 75 ILE B O 1
ATOM 1744 N N . ILE B 1 76 ? 1.388 5.652 -3.496 1 98.81 76 ILE B N 1
ATOM 1745 C CA . ILE B 1 76 ? 2.035 6.832 -4.059 1 98.81 76 ILE B CA 1
ATOM 1746 C C . ILE B 1 76 ? 2.955 6.418 -5.203 1 98.81 76 ILE B C 1
ATOM 1748 O O . ILE B 1 76 ? 3.061 7.129 -6.207 1 98.81 76 ILE B O 1
ATOM 1752 N N . ILE B 1 77 ? 3.615 5.254 -5.066 1 98.81 77 ILE B N 1
ATOM 1753 C CA . ILE B 1 77 ? 4.43 4.746 -6.164 1 98.81 77 ILE B CA 1
ATOM 1754 C C . ILE B 1 77 ? 3.543 4.453 -7.371 1 98.81 77 ILE B C 1
ATOM 1756 O O . ILE B 1 77 ? 3.887 4.797 -8.508 1 98.81 77 ILE B O 1
ATOM 1760 N N . ALA B 1 78 ? 2.447 3.82 -7.121 1 98.75 78 ALA B N 1
ATOM 1761 C CA . ALA B 1 78 ? 1.522 3.504 -8.211 1 98.75 78 ALA B CA 1
ATOM 1762 C C . ALA B 1 78 ? 1.051 4.773 -8.914 1 98.75 78 ALA B C 1
ATOM 1764 O O . ALA B 1 78 ? 0.802 4.762 -10.117 1 98.75 78 ALA B O 1
ATOM 1765 N N . GLN B 1 79 ? 0.977 5.863 -8.203 1 98.31 79 GLN B N 1
ATOM 1766 C CA . GLN B 1 79 ? 0.523 7.137 -8.75 1 98.31 79 GLN B CA 1
ATOM 1767 C C . GLN B 1 79 ? 1.684 7.922 -9.359 1 98.31 79 GLN B C 1
ATOM 1769 O O . GLN B 1 79 ? 1.478 8.969 -9.969 1 98.31 79 GLN B O 1
ATOM 1774 N N . LYS B 1 80 ? 2.908 7.469 -9.141 1 98.31 80 LYS B N 1
ATOM 1775 C CA . LYS B 1 80 ? 4.141 8.117 -9.57 1 98.31 80 LYS B CA 1
ATOM 1776 C C . LYS B 1 80 ? 4.219 9.555 -9.047 1 98.31 80 LYS B C 1
ATOM 1778 O O . LYS B 1 80 ? 4.609 10.461 -9.781 1 98.31 80 LYS B O 1
ATOM 1783 N N . ALA B 1 81 ? 3.709 9.742 -7.902 1 98.19 81 ALA B N 1
ATOM 1784 C CA . ALA B 1 81 ? 3.762 11.031 -7.219 1 98.19 81 ALA B CA 1
ATOM 1785 C C . ALA B 1 81 ? 5.051 11.172 -6.41 1 98.19 81 ALA B C 1
ATOM 1787 O O . ALA B 1 81 ? 5.043 11.031 -5.184 1 98.19 81 ALA B O 1
ATOM 1788 N N . TRP B 1 82 ? 6.152 11.625 -6.984 1 98.25 82 TRP B N 1
ATOM 1789 C CA . TRP B 1 82 ? 7.5 11.453 -6.445 1 98.25 82 TRP B CA 1
ATOM 1790 C C . TRP B 1 82 ? 7.77 12.461 -5.332 1 98.25 82 TRP B C 1
ATOM 1792 O O . TRP B 1 82 ? 8.477 12.156 -4.367 1 98.25 82 TRP B O 1
ATOM 1802 N N . LEU B 1 83 ? 7.207 13.672 -5.445 1 97.31 83 LEU B N 1
ATOM 1803 C CA . LEU B 1 83 ? 7.312 14.609 -4.336 1 97.31 83 LEU B CA 1
ATOM 1804 C C . LEU B 1 83 ? 6.641 14.055 -3.084 1 97.31 83 LEU B C 1
ATOM 1806 O O . LEU B 1 83 ? 7.18 14.172 -1.982 1 97.31 83 LEU B O 1
ATOM 1810 N N . GLU B 1 84 ? 5.453 13.5 -3.295 1 98.38 84 GLU B N 1
ATOM 1811 C CA . GLU B 1 84 ? 4.73 12.867 -2.193 1 98.38 84 GLU B CA 1
ATOM 1812 C C . GLU B 1 84 ? 5.48 11.656 -1.66 1 98.38 84 GLU B C 1
ATOM 1814 O O . GLU B 1 84 ? 5.453 11.375 -0.459 1 98.38 84 GLU B O 1
ATOM 1819 N N . LEU B 1 85 ? 6.125 10.898 -2.566 1 98.81 85 LEU B N 1
ATOM 1820 C CA . LEU B 1 85 ? 6.871 9.727 -2.109 1 98.81 85 LEU B CA 1
ATOM 1821 C C . LEU B 1 85 ? 8.008 10.141 -1.18 1 98.81 85 LEU B C 1
ATOM 1823 O O . LEU B 1 85 ? 8.258 9.477 -0.171 1 98.81 85 LEU B O 1
ATOM 1827 N N . ALA B 1 86 ? 8.695 11.203 -1.527 1 98.62 86 ALA B N 1
ATOM 1828 C CA . ALA B 1 86 ? 9.734 11.695 -0.636 1 98.62 86 ALA B CA 1
ATOM 1829 C C . ALA B 1 86 ? 9.172 12.047 0.736 1 98.62 86 ALA B C 1
ATOM 1831 O O . ALA B 1 86 ? 9.727 11.648 1.764 1 98.62 86 ALA B O 1
ATOM 1832 N N . LEU B 1 87 ? 8.117 12.727 0.758 1 98.44 87 LEU B N 1
ATOM 1833 C CA . LEU B 1 87 ? 7.469 13.148 1.992 1 98.44 87 LEU B CA 1
ATOM 1834 C C . LEU B 1 87 ? 7.059 11.945 2.834 1 98.44 87 LEU B C 1
ATOM 1836 O O . LEU B 1 87 ? 7.336 11.898 4.035 1 98.44 87 LEU B O 1
ATOM 1840 N N . HIS B 1 88 ? 6.426 10.977 2.254 1 98.69 88 HIS B N 1
ATOM 1841 C CA . HIS B 1 88 ? 5.891 9.844 3.006 1 98.69 88 HIS B CA 1
ATOM 1842 C C . HIS B 1 88 ? 6.977 8.812 3.293 1 98.69 88 HIS B C 1
ATOM 1844 O O . HIS B 1 88 ? 6.781 7.918 4.121 1 98.69 88 HIS B O 1
ATOM 1850 N N . THR B 1 89 ? 8.117 8.859 2.586 1 98.75 89 THR B N 1
ATOM 1851 C CA . THR B 1 89 ? 9.281 8.117 3.037 1 98.75 89 THR B CA 1
ATOM 1852 C C . THR B 1 89 ? 9.766 8.625 4.395 1 98.75 89 THR B C 1
ATOM 1854 O O . THR B 1 89 ? 10.023 7.836 5.305 1 98.75 89 THR B O 1
ATOM 1857 N N . ARG B 1 90 ? 9.875 9.953 4.551 1 98.38 90 ARG B N 1
ATOM 1858 C CA . ARG B 1 90 ? 10.211 10.531 5.848 1 98.38 90 ARG B CA 1
ATOM 1859 C C . ARG B 1 90 ? 9.203 10.102 6.914 1 98.38 90 ARG B C 1
ATOM 1861 O O . ARG B 1 90 ? 9.594 9.719 8.016 1 98.38 90 ARG B O 1
ATOM 1868 N N . GLY B 1 91 ? 7.926 10.242 6.555 1 98.38 91 GLY B N 1
ATOM 1869 C CA . GLY B 1 91 ? 6.883 9.828 7.473 1 98.38 91 GLY B CA 1
ATOM 1870 C C . GLY B 1 91 ? 7.004 8.367 7.887 1 98.38 91 GLY B C 1
ATOM 1871 O O . GLY B 1 91 ? 6.77 8.031 9.047 1 98.38 91 GLY B O 1
ATOM 1872 N N . ALA B 1 92 ? 7.348 7.508 6.91 1 98.69 92 ALA B N 1
ATOM 1873 C CA . ALA B 1 92 ? 7.488 6.078 7.184 1 98.69 92 ALA B CA 1
ATOM 1874 C C . ALA B 1 92 ? 8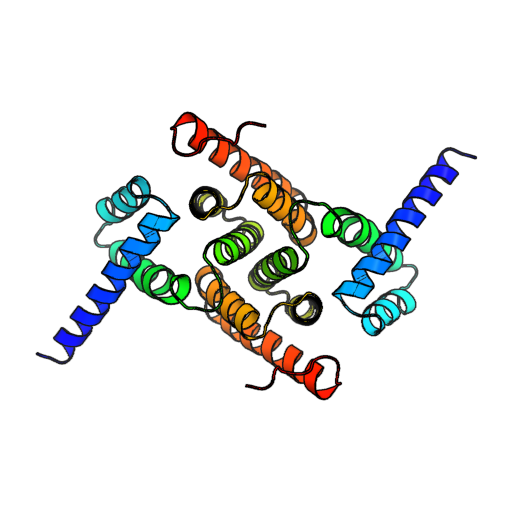.609 5.82 8.18 1 98.69 92 ALA B C 1
ATOM 1876 O O . ALA B 1 92 ? 8.461 5.012 9.102 1 98.69 92 ALA B O 1
ATOM 1877 N N . ILE B 1 93 ? 9.719 6.445 8.008 1 98.56 93 ILE B N 1
ATOM 1878 C CA . ILE B 1 93 ? 10.836 6.328 8.938 1 98.56 93 ILE B CA 1
ATOM 1879 C C . ILE B 1 93 ? 10.414 6.82 10.312 1 98.56 93 ILE B C 1
ATOM 1881 O O . ILE B 1 93 ? 10.656 6.152 11.32 1 98.56 93 ILE B O 1
ATOM 1885 N N . ASN B 1 94 ? 9.742 7.945 10.406 1 98 94 ASN B N 1
ATOM 1886 C CA . ASN B 1 94 ? 9.273 8.5 11.672 1 98 94 ASN B CA 1
ATOM 1887 C C . ASN B 1 94 ? 8.32 7.539 12.383 1 98 94 ASN B C 1
ATOM 1889 O O . ASN B 1 94 ? 8.289 7.488 13.617 1 98 94 ASN B O 1
ATOM 1893 N N . ASN B 1 95 ? 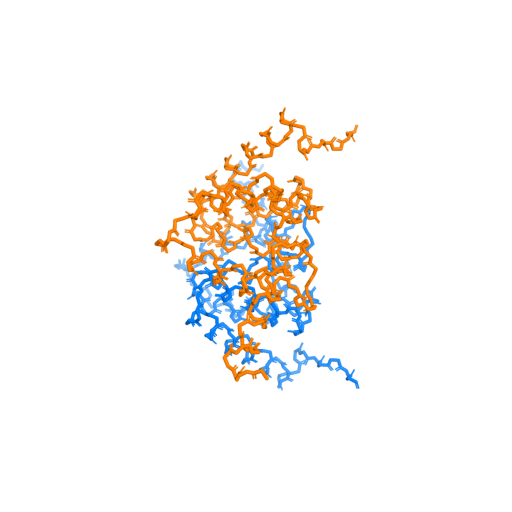7.566 6.824 11.578 1 98.19 95 ASN B N 1
ATOM 1894 C CA . ASN B 1 95 ? 6.594 5.891 12.133 1 98.19 95 ASN B CA 1
ATOM 1895 C C . ASN B 1 95 ? 7.238 4.559 12.492 1 98.19 95 ASN B C 1
ATOM 1897 O O . ASN B 1 95 ? 6.574 3.664 13.023 1 98.19 95 ASN B O 1
ATOM 1901 N N . GLY B 1 96 ? 8.516 4.359 12.156 1 97.44 96 GLY B N 1
ATOM 1902 C CA . GLY B 1 96 ? 9.227 3.205 12.672 1 97.44 96 GLY B CA 1
ATOM 1903 C C . GLY B 1 96 ? 9.57 2.186 11.602 1 97.44 96 GLY B C 1
ATOM 1904 O O . GLY B 1 96 ? 10.141 1.135 11.898 1 97.44 96 GLY B O 1
ATOM 1905 N N . LEU B 1 97 ? 9.172 2.396 10.375 1 97.94 97 LEU B N 1
ATOM 1906 C CA . LEU B 1 97 ? 9.633 1.483 9.336 1 97.94 97 LEU B CA 1
ATOM 1907 C C . LEU B 1 97 ? 11.148 1.565 9.172 1 97.94 97 LEU B C 1
ATOM 1909 O O . LEU B 1 97 ? 11.727 2.654 9.234 1 97.94 97 LEU B O 1
ATOM 1913 N N . THR B 1 98 ? 11.734 0.399 8.891 1 97.62 98 THR B N 1
ATOM 1914 C CA . THR B 1 98 ? 13.172 0.348 8.648 1 97.62 98 THR B CA 1
ATOM 1915 C C . THR B 1 98 ? 13.477 0.602 7.176 1 97.62 98 THR B C 1
ATOM 1917 O O . THR B 1 98 ? 12.586 0.534 6.328 1 97.62 98 THR B O 1
ATOM 1920 N N . GLU B 1 99 ? 14.766 0.85 6.895 1 97.75 99 GLU B N 1
ATOM 1921 C CA . GLU B 1 99 ? 15.203 1.001 5.512 1 97.75 99 GLU B CA 1
ATOM 1922 C C . GLU B 1 99 ? 14.93 -0.266 4.707 1 97.75 99 GLU B C 1
ATOM 1924 O O . GLU B 1 99 ? 14.586 -0.195 3.523 1 97.75 99 GLU B O 1
ATOM 1929 N N . ILE B 1 100 ? 15.133 -1.385 5.363 1 97.75 100 ILE B N 1
ATOM 1930 C CA . ILE B 1 100 ? 14.914 -2.662 4.691 1 97.75 100 ILE B CA 1
ATOM 1931 C C . ILE B 1 100 ? 13.438 -2.812 4.328 1 97.75 100 ILE B C 1
ATOM 1933 O O . ILE B 1 100 ? 13.102 -3.211 3.211 1 97.75 100 ILE B O 1
ATOM 1937 N N . GLU B 1 101 ? 12.555 -2.51 5.246 1 98.19 101 GLU B N 1
ATOM 1938 C CA . GLU B 1 101 ? 11.125 -2.594 4.957 1 98.19 101 GLU B CA 1
ATOM 1939 C C . GLU B 1 101 ? 10.742 -1.68 3.795 1 98.19 101 GLU B C 1
ATOM 1941 O O . GLU B 1 101 ? 9.961 -2.064 2.926 1 98.19 101 GLU B O 1
ATOM 1946 N N . ILE B 1 102 ? 11.273 -0.496 3.768 1 98.69 102 ILE B N 1
ATOM 1947 C CA . ILE B 1 102 ? 10.977 0.459 2.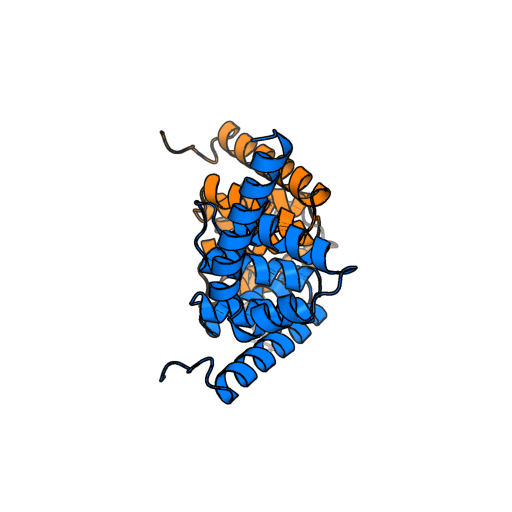707 1 98.69 102 ILE B CA 1
ATOM 1948 C C . ILE B 1 102 ? 11.539 -0.05 1.382 1 98.69 102 ILE B C 1
ATOM 1950 O O . ILE B 1 102 ? 10.859 -0.004 0.353 1 98.69 102 ILE B O 1
ATOM 1954 N N . ARG B 1 103 ? 12.773 -0.543 1.358 1 98.56 103 ARG B N 1
ATOM 1955 C CA . ARG B 1 103 ? 13.367 -1.106 0.151 1 98.56 103 ARG B CA 1
ATOM 1956 C C . ARG B 1 103 ? 12.516 -2.248 -0.397 1 98.56 103 ARG B C 1
ATOM 1958 O O . ARG B 1 103 ? 12.242 -2.303 -1.599 1 98.56 103 ARG B O 1
ATOM 1965 N N . GLU B 1 104 ? 12.117 -3.102 0.462 1 98.69 104 GLU B N 1
ATOM 1966 C CA . GLU B 1 104 ? 11.328 -4.25 0.031 1 98.69 104 GLU B CA 1
ATOM 1967 C C . GLU B 1 104 ? 9.953 -3.814 -0.473 1 98.69 104 GLU B C 1
ATOM 1969 O O . GLU B 1 104 ? 9.398 -4.434 -1.382 1 98.69 104 GLU B O 1
ATOM 1974 N N . ALA B 1 105 ? 9.375 -2.781 0.145 1 98.75 105 ALA B N 1
ATOM 1975 C CA . ALA B 1 105 ? 8.133 -2.217 -0.385 1 98.75 105 ALA B CA 1
ATOM 1976 C C . ALA B 1 105 ? 8.32 -1.728 -1.817 1 98.75 105 ALA B C 1
ATOM 1978 O O . ALA B 1 105 ? 7.461 -1.942 -2.674 1 98.75 105 ALA B O 1
ATOM 1979 N N . VAL B 1 106 ? 9.422 -1.099 -2.113 1 98.81 106 VAL B N 1
ATOM 1980 C CA . VAL B 1 106 ? 9.711 -0.602 -3.453 1 98.81 106 VAL B CA 1
ATOM 1981 C C . VAL B 1 106 ? 9.867 -1.775 -4.418 1 98.81 106 VAL B C 1
ATOM 1983 O O . VAL B 1 106 ? 9.375 -1.729 -5.547 1 98.81 106 VAL B O 1
ATOM 1986 N N . LEU B 1 107 ? 10.547 -2.764 -3.965 1 98.38 107 LEU B N 1
ATOM 1987 C CA . LEU B 1 107 ? 10.695 -3.947 -4.805 1 98.38 107 LEU B CA 1
ATOM 1988 C C . LEU B 1 107 ? 9.344 -4.582 -5.102 1 98.38 107 LEU B C 1
ATOM 1990 O O . LEU B 1 107 ? 9.078 -4.973 -6.238 1 98.38 107 LEU B O 1
ATOM 1994 N N . GLN B 1 108 ? 8.531 -4.723 -4.09 1 98.5 108 GLN B N 1
ATOM 1995 C CA . GLN B 1 108 ? 7.184 -5.23 -4.289 1 98.5 108 GLN B CA 1
ATOM 1996 C C . GLN B 1 108 ? 6.414 -4.375 -5.293 1 98.5 108 GLN B C 1
ATOM 1998 O O . GLN B 1 108 ? 5.758 -4.898 -6.191 1 98.5 108 GLN B O 1
ATOM 2003 N N . ALA B 1 109 ? 6.52 -3.062 -5.113 1 98.5 109 ALA B N 1
ATOM 2004 C CA . ALA B 1 109 ? 5.828 -2.139 -6.008 1 98.5 109 ALA B CA 1
ATOM 2005 C C . ALA B 1 109 ? 6.352 -2.266 -7.438 1 98.5 109 ALA B C 1
ATOM 2007 O O . ALA B 1 109 ? 5.598 -2.08 -8.398 1 98.5 109 ALA B O 1
ATOM 2008 N N . THR B 1 110 ? 7.594 -2.561 -7.656 1 98.12 110 THR B N 1
ATOM 2009 C CA . THR B 1 110 ? 8.18 -2.727 -8.984 1 98.12 110 THR B CA 1
ATOM 2010 C C . THR B 1 110 ? 7.457 -3.83 -9.758 1 98.12 110 THR B C 1
ATOM 2012 O O . THR B 1 110 ? 7.207 -3.693 -10.953 1 98.12 110 THR B O 1
ATOM 2015 N N . VAL B 1 111 ? 7.09 -4.883 -9.039 1 97.5 111 VAL B N 1
ATOM 2016 C CA . VAL B 1 111 ? 6.387 -6.004 -9.656 1 97.5 111 VAL B CA 1
ATOM 2017 C C . VAL B 1 111 ? 5.047 -5.531 -10.211 1 97.5 111 VAL B C 1
ATOM 2019 O O . VAL B 1 111 ? 4.641 -5.938 -11.305 1 97.5 111 VAL B O 1
ATOM 2022 N N . TYR B 1 112 ? 4.395 -4.664 -9.586 1 97.94 112 TYR B N 1
ATOM 2023 C CA . TYR B 1 112 ? 3.014 -4.328 -9.914 1 97.94 112 TYR B CA 1
ATOM 2024 C C . TYR B 1 112 ? 2.941 -3.027 -10.711 1 97.94 112 TYR B C 1
ATOM 2026 O O . TYR B 1 112 ? 2.02 -2.83 -11.508 1 97.94 112 TYR B O 1
ATOM 2034 N N . CYS B 1 113 ? 3.947 -2.174 -10.539 1 98.31 113 CYS B N 1
ATOM 2035 C CA . CYS B 1 113 ? 3.885 -0.86 -11.172 1 98.31 113 CYS B CA 1
ATOM 2036 C C . CYS B 1 113 ? 4.867 -0.763 -12.328 1 98.31 113 CYS B C 1
ATOM 2038 O O . CYS B 1 113 ? 4.852 0.211 -13.086 1 98.31 113 CYS B O 1
ATOM 2040 N N . GLY B 1 114 ? 5.797 -1.762 -12.438 1 96.94 114 GLY B N 1
ATOM 2041 C CA . GLY B 1 114 ? 6.75 -1.775 -13.531 1 96.94 114 GLY B CA 1
ATOM 2042 C C . GLY B 1 114 ? 8.109 -1.217 -13.148 1 96.94 114 GLY B C 1
ATOM 2043 O O . GLY B 1 114 ? 8.219 -0.446 -12.195 1 96.94 114 GLY B O 1
ATOM 2044 N N . THR B 1 115 ? 9.102 -1.518 -13.984 1 96.19 115 THR B N 1
ATOM 2045 C CA . THR B 1 115 ? 10.5 -1.226 -13.695 1 96.19 115 THR B CA 1
ATOM 2046 C C . THR B 1 115 ? 10.75 0.279 -13.695 1 96.19 115 THR B C 1
ATOM 2048 O O . THR B 1 115 ? 11.461 0.797 -12.836 1 96.19 115 THR B O 1
ATOM 2051 N N . PRO B 1 116 ? 10.203 1.007 -14.625 1 97.25 116 PRO B N 1
ATOM 2052 C CA . PRO B 1 116 ? 10.477 2.445 -14.57 1 97.25 116 PRO B CA 1
ATOM 2053 C C . PRO B 1 116 ? 10.016 3.086 -13.266 1 97.25 116 PRO B C 1
ATOM 2055 O O . PRO B 1 116 ? 10.75 3.885 -12.672 1 97.25 116 PRO B O 1
ATOM 2058 N N . ALA B 1 117 ? 8.812 2.695 -12.789 1 98.06 117 ALA B N 1
ATOM 2059 C CA . ALA B 1 117 ? 8.328 3.215 -11.516 1 98.06 117 ALA B CA 1
ATOM 2060 C C . ALA B 1 117 ? 9.203 2.75 -10.359 1 98.06 117 ALA B C 1
ATOM 2062 O O . ALA B 1 117 ? 9.516 3.527 -9.453 1 98.06 117 ALA B O 1
ATOM 2063 N N . GLY B 1 118 ? 9.602 1.512 -10.383 1 98.38 118 GLY B N 1
ATOM 2064 C CA . GLY B 1 118 ? 10.453 0.957 -9.344 1 98.38 118 GLY B CA 1
ATOM 2065 C C . GLY B 1 118 ? 11.797 1.653 -9.234 1 98.38 118 GLY B C 1
ATOM 2066 O O . GLY B 1 118 ? 12.258 1.957 -8.133 1 98.38 118 GLY B O 1
ATOM 2067 N N . VAL B 1 119 ? 12.375 1.885 -10.344 1 98 119 VAL B N 1
ATOM 2068 C CA . VAL B 1 119 ? 13.688 2.525 -10.375 1 98 119 VAL B CA 1
ATOM 2069 C C . VAL B 1 119 ? 13.586 3.934 -9.789 1 98 119 VAL B C 1
ATOM 2071 O O . VAL B 1 119 ? 14.383 4.316 -8.93 1 98 119 VAL B O 1
ATOM 2074 N N . GLU B 1 120 ? 12.641 4.668 -10.219 1 98.19 120 GLU B N 1
ATOM 2075 C CA . GLU B 1 120 ? 12.492 6.027 -9.711 1 98.19 120 GLU B CA 1
ATOM 2076 C C . GLU B 1 120 ? 12.141 6.027 -8.227 1 98.19 120 GLU B C 1
ATOM 2078 O O . GLU B 1 120 ? 12.656 6.84 -7.461 1 98.19 120 GLU B O 1
ATOM 2083 N N . ALA B 1 121 ? 11.258 5.133 -7.898 1 98.81 121 ALA B N 1
ATOM 2084 C CA . ALA B 1 121 ? 10.906 5.012 -6.484 1 98.81 121 ALA B CA 1
ATOM 2085 C C . ALA B 1 121 ? 12.133 4.719 -5.633 1 98.81 121 ALA B C 1
ATOM 2087 O O . ALA B 1 121 ? 12.289 5.277 -4.547 1 98.81 121 ALA B O 1
ATOM 2088 N N . MET B 1 122 ? 12.969 3.826 -6.148 1 98.75 122 MET B N 1
ATOM 2089 C CA . MET B 1 122 ? 14.18 3.48 -5.418 1 98.75 122 MET B CA 1
ATOM 2090 C C . MET B 1 122 ? 15.086 4.699 -5.258 1 98.75 122 MET B C 1
ATOM 2092 O O . MET B 1 122 ? 15.594 4.961 -4.164 1 98.75 122 MET B O 1
ATOM 2096 N N . MET B 1 123 ? 15.203 5.445 -6.273 1 98.69 123 MET B N 1
ATOM 2097 C CA . MET B 1 123 ? 16.031 6.648 -6.227 1 98.69 123 MET B CA 1
ATOM 2098 C C . MET B 1 123 ? 15.469 7.66 -5.23 1 98.69 123 MET B C 1
ATOM 2100 O O . MET B 1 123 ? 16.219 8.219 -4.422 1 98.69 123 MET B O 1
ATOM 2104 N N . VAL B 1 124 ? 14.219 7.898 -5.266 1 98.75 124 VAL B N 1
ATOM 2105 C CA . VAL B 1 124 ? 13.57 8.906 -4.43 1 98.75 124 VAL B CA 1
ATOM 2106 C C . VAL B 1 124 ? 13.672 8.5 -2.961 1 98.75 124 VAL B C 1
ATOM 2108 O O . VAL B 1 124 ? 14.008 9.328 -2.107 1 98.75 124 VAL B O 1
ATOM 2111 N N . THR B 1 125 ? 13.352 7.234 -2.652 1 98.81 125 THR B N 1
ATOM 2112 C CA . THR B 1 125 ? 13.367 6.797 -1.262 1 98.81 125 THR B CA 1
ATOM 2113 C C . THR B 1 125 ? 14.789 6.812 -0.707 1 98.81 125 THR B C 1
ATOM 2115 O O . THR B 1 125 ? 15.023 7.281 0.408 1 98.81 125 THR B O 1
ATOM 2118 N N . GLU B 1 126 ? 15.727 6.371 -1.515 1 98.44 126 GLU B N 1
ATOM 2119 C CA . GLU B 1 126 ? 17.125 6.379 -1.069 1 98.44 126 GLU B CA 1
ATOM 2120 C C . GLU B 1 126 ? 17.609 7.805 -0.822 1 98.44 126 GLU B C 1
ATOM 2122 O O . GLU B 1 126 ? 18.219 8.086 0.213 1 98.44 126 GLU B O 1
ATOM 2127 N N . LYS B 1 127 ? 17.391 8.602 -1.759 1 98.56 127 LYS B N 1
ATOM 2128 C CA . LYS B 1 127 ? 17.781 10 -1.62 1 98.56 127 LYS B CA 1
ATOM 2129 C C . LYS B 1 127 ? 17.172 10.625 -0.372 1 98.56 127 LYS B C 1
ATOM 2131 O O . LYS B 1 127 ? 17.859 11.352 0.359 1 98.56 127 LYS B O 1
ATOM 2136 N N . THR B 1 128 ? 15.93 10.414 -0.118 1 98.69 128 THR B N 1
ATOM 2137 C CA . THR B 1 128 ? 15.219 10.977 1.022 1 98.69 128 THR B CA 1
ATOM 2138 C C . THR B 1 128 ? 15.836 10.5 2.334 1 98.69 128 THR B C 1
ATOM 2140 O O . THR B 1 128 ? 16.078 11.305 3.238 1 98.69 128 THR B O 1
ATOM 2143 N N . ILE B 1 129 ? 16.125 9.219 2.453 1 98.44 129 ILE B N 1
ATOM 2144 C CA . ILE B 1 129 ? 16.672 8.648 3.676 1 98.44 129 ILE B CA 1
ATOM 2145 C C . ILE B 1 129 ? 18.078 9.211 3.916 1 98.44 129 ILE B C 1
ATOM 2147 O O . ILE B 1 129 ? 18.422 9.57 5.043 1 98.44 129 ILE B O 1
ATOM 2151 N N . ASN B 1 130 ? 18.828 9.273 2.844 1 98.06 130 ASN B N 1
ATOM 2152 C CA . ASN B 1 130 ? 20.156 9.859 2.959 1 98.06 130 ASN B CA 1
ATOM 2153 C C . ASN B 1 130 ? 20.094 11.305 3.453 1 98.06 130 ASN B C 1
ATOM 2155 O O . ASN B 1 130 ? 20.906 11.719 4.285 1 98.06 130 ASN B O 1
ATOM 2159 N N . GLU B 1 131 ? 19.219 12.047 2.912 1 98 131 GLU B N 1
ATOM 2160 C CA . GLU B 1 131 ? 19.031 13.43 3.344 1 98 131 GLU B CA 1
ATOM 2161 C C . GLU B 1 131 ? 18.656 13.508 4.82 1 98 131 GLU B C 1
ATOM 2163 O O . GLU B 1 131 ? 19.109 14.391 5.543 1 98 131 GLU B O 1
ATOM 2168 N N . MET B 1 132 ? 17.781 12.617 5.246 1 97.75 132 MET B N 1
ATOM 2169 C CA . MET B 1 132 ? 17.375 12.586 6.648 1 97.75 132 MET B CA 1
ATOM 2170 C C . MET B 1 132 ? 18.578 12.312 7.555 1 97.75 132 MET B C 1
ATOM 2172 O O . MET B 1 132 ? 18.688 12.906 8.633 1 97.75 132 MET B O 1
ATOM 2176 N N . VAL B 1 133 ? 19.422 11.383 7.164 1 97.12 133 VAL B N 1
ATOM 2177 C CA . VAL B 1 133 ? 20.609 11.055 7.93 1 97.12 133 VAL B CA 1
ATOM 2178 C C . VAL B 1 133 ? 21.547 12.266 7.988 1 97.12 133 VAL B C 1
ATOM 2180 O O . VAL B 1 133 ? 22.047 12.617 9.055 1 97.12 133 VAL B O 1
ATOM 2183 N N . GLU B 1 134 ? 21.797 12.875 6.867 1 97.31 134 GLU B N 1
ATOM 2184 C CA . GLU B 1 134 ? 22.672 14.039 6.777 1 97.31 134 GLU B CA 1
ATOM 2185 C C . GLU B 1 134 ? 22.188 15.172 7.684 1 97.31 134 GLU B C 1
ATOM 2187 O O . GLU B 1 134 ? 23 15.875 8.289 1 97.31 134 GLU B O 1
ATOM 2192 N N . LYS B 1 135 ? 20.891 15.312 7.766 1 96.25 135 LYS B N 1
ATOM 2193 C CA . LYS B 1 135 ? 20.312 16.406 8.539 1 96.25 135 LYS B CA 1
ATOM 2194 C C . LYS B 1 135 ? 20.156 16.016 10.008 1 96.25 135 LYS B C 1
ATOM 2196 O O . LYS B 1 135 ? 19.703 16.812 10.828 1 96.25 135 LYS B O 1
ATOM 2201 N N . GLY B 1 136 ? 20.422 14.758 10.344 1 95.44 136 GLY B N 1
ATOM 2202 C CA . GLY B 1 136 ? 20.328 14.281 11.719 1 95.44 136 GLY B CA 1
ATOM 2203 C C . GLY B 1 136 ? 18.922 13.898 12.125 1 95.44 136 GLY B C 1
ATOM 2204 O O . GLY B 1 136 ? 18.625 13.758 13.312 1 95.44 136 GLY B O 1
ATOM 2205 N N . GLU B 1 137 ? 17.969 13.766 11.133 1 94.81 137 GLU B N 1
ATOM 2206 C CA . GLU B 1 137 ? 16.594 13.391 11.375 1 94.81 137 GLU B CA 1
ATOM 2207 C C . GLU B 1 137 ? 16.453 11.883 11.609 1 94.81 137 GLU B C 1
ATOM 2209 O O . GLU B 1 137 ? 15.469 11.43 12.195 1 94.81 137 GLU B O 1
ATOM 2214 N N . TYR B 1 138 ? 17.359 11.195 11.086 1 95.5 138 TYR B N 1
ATOM 2215 C CA . TYR B 1 138 ? 17.359 9.734 11.156 1 95.5 138 TYR B CA 1
ATOM 2216 C C . TYR B 1 138 ? 18.766 9.203 11.422 1 95.5 138 TYR B C 1
ATOM 2218 O O . TYR B 1 138 ? 19.734 9.617 10.773 1 95.5 138 TYR B O 1
ATOM 2226 N N . LYS B 1 139 ? 18.906 8.344 12.383 1 95.38 139 LYS B N 1
ATOM 2227 C CA . LYS B 1 139 ? 20.156 7.652 12.664 1 95.38 139 LYS B CA 1
ATOM 2228 C C . LYS B 1 139 ? 20.062 6.172 12.312 1 95.38 139 LYS B C 1
ATOM 2230 O O . LYS B 1 139 ? 19.219 5.449 12.852 1 95.38 139 LYS B O 1
ATOM 2235 N N . ARG B 1 140 ? 20.875 5.699 11.438 1 93.44 140 ARG B N 1
ATOM 2236 C CA . ARG B 1 140 ? 20.891 4.297 11.039 1 93.44 140 ARG B CA 1
ATOM 2237 C C . ARG B 1 140 ? 21.312 3.4 12.195 1 93.44 140 ARG B C 1
ATOM 2239 O O . ARG B 1 140 ? 22.234 3.727 12.93 1 93.44 140 ARG B O 1
ATOM 2246 N N . PRO B 1 141 ? 20.531 2.346 12.305 1 87.62 141 PRO B N 1
ATOM 2247 C CA . PRO B 1 141 ? 20.922 1.427 13.375 1 87.62 141 PRO B CA 1
ATOM 2248 C C . PRO B 1 141 ? 22.328 0.854 13.164 1 87.62 141 PRO B C 1
ATOM 2250 O O . PRO B 1 141 ? 22.75 0.658 12.023 1 87.62 141 PRO B O 1
ATOM 2253 N N . GLU B 1 142 ? 23.109 0.781 14.141 1 75.94 142 GLU B N 1
ATOM 2254 C CA . GLU B 1 142 ? 24.453 0.223 14.094 1 75.94 142 GLU B CA 1
ATOM 2255 C C . GLU B 1 142 ? 24.422 -1.245 13.672 1 75.94 142 GLU B C 1
ATOM 2257 O O . GLU B 1 142 ? 23.578 -2.008 14.125 1 75.94 142 GLU B O 1
ATOM 2262 N N . VAL B 1 143 ? 24.922 -1.603 12.617 1 63.84 143 VAL B N 1
ATOM 2263 C CA . VAL B 1 143 ? 25.016 -2.973 12.125 1 63.84 143 VAL B CA 1
ATOM 2264 C C . VAL B 1 143 ? 25.984 -3.775 13.008 1 63.84 143 VAL B C 1
ATOM 2266 O O . VAL B 1 143 ? 27.031 -3.273 13.406 1 63.84 143 VAL B O 1
#